Protein AF-A0A8W8J0I1-F1 (afdb_monomer)

Sequence (241 aa):
GIDSAEAGLQFLQGGATVLQVCSAVHNQEYTVIDDYITGLKTLLYLRSVEELHNWDGQSPPTAPHQLGKPVLKVKDIIGENLPSFGPYLAKRQELKDRLYKEKDLLSEENMPEPQRPANAPKKPIPRVKDVIGLALSRIGTYGDLNNQEQVVALIDEEMCINCGKCYMTCNDSGYQAIKFDAQTHLPTVTDDCTGCTLCLSVCPIIDCISMVPRTTPYIPKRGIPLGTGNNLLPGVSMETN

pLDDT: mean 90.47, std 12.89, range [35.84, 98.62]

Mean predicted aligned error: 7.39 Å

Structure (mmCIF, N/CA/C/O backbone):
data_AF-A0A8W8J0I1-F1
#
_entry.id   AF-A0A8W8J0I1-F1
#
loop_
_atom_site.group_PDB
_atom_site.id
_atom_site.type_symbol
_atom_site.label_atom_id
_atom_site.label_alt_id
_atom_site.label_comp_id
_atom_site.label_asym_id
_atom_site.label_entity_id
_atom_site.label_seq_id
_atom_site.pdbx_PDB_ins_code
_atom_site.Cartn_x
_atom_site.Cartn_y
_atom_site.Cartn_z
_atom_site.occupancy
_atom_site.B_iso_or_equiv
_atom_site.auth_seq_id
_atom_site.auth_comp_id
_atom_site.auth_asym_id
_atom_site.auth_atom_id
_atom_site.pdbx_PDB_model_num
ATOM 1 N N . GLY A 1 1 ? 8.834 10.523 -15.093 1.00 93.12 1 GLY A N 1
ATOM 2 C CA . GLY A 1 1 ? 9.617 11.315 -14.136 1.00 93.12 1 GLY A CA 1
ATOM 3 C C . GLY A 1 1 ? 10.406 10.364 -13.282 1.00 93.12 1 GLY A C 1
ATOM 4 O O . GLY A 1 1 ? 9.921 9.999 -12.232 1.00 93.12 1 GLY A O 1
ATOM 5 N N . ILE A 1 2 ? 11.549 9.896 -13.783 1.00 97.94 2 ILE A N 1
ATOM 6 C CA . ILE A 1 2 ? 12.460 9.059 -12.997 1.00 97.94 2 ILE A CA 1
ATOM 7 C C . ILE A 1 2 ? 13.199 9.992 -12.042 1.00 97.94 2 ILE A C 1
ATOM 9 O O . ILE A 1 2 ? 13.787 10.971 -12.502 1.00 97.94 2 ILE A O 1
ATOM 13 N N . ASP A 1 3 ? 13.135 9.702 -10.749 1.00 97.94 3 ASP A N 1
ATOM 14 C CA . ASP A 1 3 ? 13.696 10.536 -9.685 1.00 97.94 3 ASP A CA 1
ATOM 15 C C . ASP A 1 3 ? 14.392 9.748 -8.566 1.00 97.94 3 ASP A C 1
ATOM 17 O O . ASP A 1 3 ? 14.966 10.367 -7.675 1.00 97.94 3 ASP A O 1
ATOM 21 N N . SER A 1 4 ? 14.395 8.414 -8.632 1.00 98.25 4 SER A N 1
ATOM 22 C CA . SER A 1 4 ? 15.032 7.518 -7.663 1.00 98.25 4 SER A CA 1
ATOM 23 C C . SER A 1 4 ? 15.474 6.202 -8.314 1.00 98.25 4 SER A C 1
ATOM 25 O O . SER A 1 4 ? 15.061 5.861 -9.431 1.00 98.25 4 SER A O 1
ATOM 27 N N . ALA A 1 5 ? 16.287 5.418 -7.598 1.00 98.12 5 ALA A N 1
ATOM 28 C CA . ALA A 1 5 ? 16.652 4.064 -8.017 1.00 98.12 5 ALA A CA 1
ATOM 29 C C . ALA A 1 5 ? 15.443 3.118 -8.119 1.00 98.12 5 ALA A C 1
ATOM 31 O O . ALA A 1 5 ? 15.400 2.271 -9.011 1.00 98.12 5 ALA A O 1
ATOM 32 N N . GLU A 1 6 ? 14.463 3.264 -7.225 1.00 98.06 6 GLU A N 1
ATOM 33 C CA . GLU A 1 6 ? 13.235 2.468 -7.219 1.00 98.06 6 GLU A CA 1
ATOM 34 C C . GLU A 1 6 ? 12.380 2.770 -8.452 1.00 98.06 6 GLU A C 1
ATOM 36 O O . GLU A 1 6 ? 12.050 1.856 -9.209 1.00 98.06 6 GLU A O 1
ATOM 41 N N . ALA A 1 7 ? 12.102 4.051 -8.717 1.00 97.88 7 ALA A N 1
ATOM 42 C CA . ALA A 1 7 ? 11.389 4.465 -9.921 1.00 97.88 7 ALA A CA 1
ATOM 43 C C . ALA A 1 7 ? 12.137 4.002 -11.182 1.00 97.88 7 ALA A C 1
ATOM 45 O O . ALA A 1 7 ? 11.537 3.455 -12.105 1.00 97.88 7 ALA A O 1
ATOM 46 N N . GLY A 1 8 ? 13.465 4.145 -11.209 1.00 97.81 8 GLY A N 1
ATOM 47 C CA . GLY A 1 8 ? 14.302 3.636 -12.294 1.00 97.81 8 GLY A CA 1
ATOM 48 C C . GLY A 1 8 ? 14.169 2.124 -12.507 1.00 97.81 8 GLY A C 1
ATOM 49 O O . GLY A 1 8 ? 14.026 1.667 -13.644 1.00 97.81 8 GLY A O 1
ATOM 50 N N . LEU A 1 9 ? 14.156 1.341 -11.425 1.00 97.88 9 LEU A N 1
ATOM 51 C CA . LEU A 1 9 ? 13.966 -0.107 -11.476 1.00 97.88 9 LEU A CA 1
ATOM 52 C C . LEU A 1 9 ? 12.601 -0.487 -12.065 1.00 97.88 9 LEU A C 1
ATOM 54 O O . LEU A 1 9 ? 12.541 -1.436 -12.846 1.00 97.88 9 LEU A O 1
ATOM 58 N N . GLN A 1 10 ? 11.540 0.275 -11.783 1.00 98.12 10 GLN A N 1
ATOM 59 C CA . GLN A 1 10 ? 10.223 0.055 -12.395 1.00 98.12 10 GLN A CA 1
ATOM 60 C C . GLN A 1 10 ? 10.276 0.194 -13.926 1.00 98.12 10 GLN A C 1
ATOM 62 O O . GLN A 1 10 ? 9.737 -0.653 -14.638 1.00 98.12 10 GLN A O 1
ATOM 67 N N . PHE A 1 11 ? 10.985 1.199 -14.460 1.00 98.19 11 PHE A N 1
ATOM 68 C CA . PHE A 1 11 ? 11.165 1.354 -15.912 1.00 98.19 11 PHE A CA 1
ATOM 69 C C . PHE A 1 11 ? 11.968 0.204 -16.530 1.00 98.19 11 PHE A C 1
ATOM 71 O O . PHE A 1 11 ? 11.613 -0.277 -17.608 1.00 98.19 11 PHE A O 1
ATOM 78 N N . LEU A 1 12 ? 13.016 -0.275 -15.849 1.00 98.00 12 LEU A N 1
ATOM 79 C CA . LEU A 1 12 ? 13.764 -1.457 -16.291 1.00 98.00 12 LEU A CA 1
ATOM 80 C C . LEU A 1 12 ? 12.849 -2.688 -16.339 1.00 98.00 12 LEU A C 1
ATOM 82 O O . LEU A 1 12 ? 12.772 -3.374 -17.357 1.00 98.00 12 LEU A O 1
ATOM 86 N N . GLN A 1 13 ? 12.081 -2.933 -15.277 1.00 97.38 13 GLN A N 1
ATOM 87 C CA . GLN A 1 13 ? 11.116 -4.035 -15.223 1.00 97.38 13 GLN A CA 1
ATOM 88 C C . GLN A 1 13 ? 10.004 -3.905 -16.273 1.00 97.38 13 GLN A C 1
ATOM 90 O O . GLN A 1 13 ? 9.508 -4.926 -16.746 1.00 97.38 13 GLN A O 1
ATOM 95 N N . GLY A 1 14 ? 9.662 -2.677 -16.671 1.00 97.12 14 GLY A N 1
ATOM 96 C CA . GLY A 1 14 ? 8.769 -2.361 -17.787 1.00 97.12 14 GLY A CA 1
ATOM 97 C C . GLY A 1 14 ? 9.390 -2.529 -19.181 1.00 97.12 14 GLY A C 1
ATOM 98 O O . GLY A 1 14 ? 8.694 -2.341 -20.172 1.00 97.12 14 GLY A O 1
ATOM 99 N N . GLY A 1 15 ? 10.673 -2.895 -19.280 1.00 97.31 15 GLY A N 1
ATOM 100 C CA . GLY A 1 15 ? 11.352 -3.228 -20.538 1.00 97.31 15 GLY A CA 1
ATOM 101 C C . GLY A 1 15 ? 12.367 -2.192 -21.031 1.00 97.31 15 GLY A C 1
ATOM 102 O O . GLY A 1 15 ? 13.030 -2.432 -22.040 1.00 97.31 15 GLY A O 1
ATOM 103 N N . ALA A 1 16 ? 12.541 -1.061 -20.342 1.00 97.94 16 ALA A N 1
ATOM 104 C CA . ALA A 1 16 ? 13.583 -0.101 -20.697 1.00 97.94 16 ALA A CA 1
ATOM 105 C C . ALA A 1 16 ? 14.986 -0.680 -20.439 1.00 97.94 16 ALA A C 1
ATOM 107 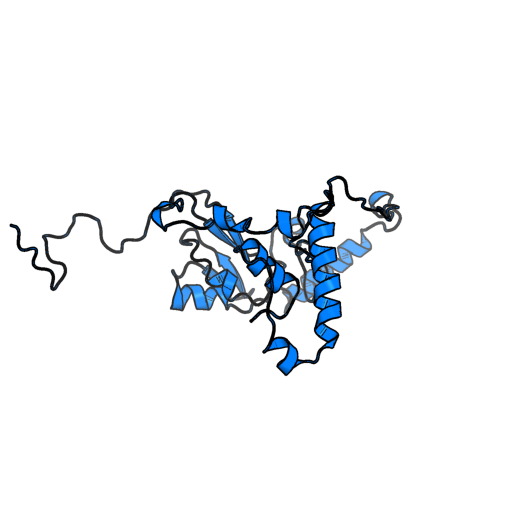O O . ALA A 1 16 ? 15.193 -1.471 -19.523 1.00 97.94 16 ALA A O 1
ATOM 108 N N . THR A 1 17 ? 15.975 -0.262 -21.231 1.00 97.81 17 THR A N 1
ATOM 109 C CA . THR A 1 17 ? 17.384 -0.677 -21.053 1.00 97.81 17 THR A CA 1
ATOM 110 C C . THR A 1 17 ? 18.241 0.409 -20.402 1.00 97.81 17 THR A C 1
ATOM 112 O O . THR A 1 17 ? 19.221 0.107 -19.726 1.00 97.81 17 THR A O 1
ATOM 115 N N . VAL A 1 18 ? 17.874 1.676 -20.599 1.00 97.44 18 VAL A N 1
ATOM 116 C CA . VAL A 1 18 ? 18.564 2.856 -20.063 1.00 97.44 18 VAL A CA 1
ATOM 117 C C . VAL A 1 18 ? 17.542 3.856 -19.528 1.00 97.44 18 VAL A C 1
ATOM 119 O O . VAL A 1 18 ? 16.384 3.846 -19.945 1.00 97.44 18 VAL A O 1
ATOM 122 N N . LEU A 1 19 ? 17.975 4.718 -18.609 1.00 98.06 19 LEU A N 1
ATOM 123 C CA . LEU A 1 19 ? 17.118 5.647 -17.873 1.00 98.06 19 LEU A CA 1
ATOM 124 C C . LEU A 1 19 ? 17.598 7.083 -18.109 1.00 98.06 19 LEU A C 1
ATOM 126 O O . LEU A 1 19 ? 18.733 7.416 -17.775 1.00 98.06 19 LEU A O 1
ATOM 130 N N . GLN A 1 20 ? 16.750 7.926 -18.699 1.00 98.12 20 GLN A N 1
ATOM 131 C CA . GLN A 1 20 ? 17.024 9.356 -18.874 1.00 98.12 20 GLN A CA 1
ATOM 132 C C . GLN A 1 20 ? 16.359 10.165 -17.757 1.00 98.12 20 GLN A C 1
ATOM 134 O O . GLN A 1 20 ? 15.219 9.894 -17.379 1.00 98.12 20 GLN A O 1
ATOM 139 N N . VAL A 1 21 ? 17.060 11.183 -17.256 1.00 98.06 21 VAL A N 1
ATOM 140 C CA . VAL A 1 21 ? 16.606 12.026 -16.144 1.00 98.06 21 VAL A CA 1
ATOM 141 C C . VAL A 1 21 ? 16.745 13.497 -16.531 1.00 98.06 21 VAL A C 1
ATOM 143 O O . VAL A 1 21 ? 17.753 13.898 -17.104 1.00 98.06 21 VAL A O 1
ATOM 146 N N . CYS A 1 22 ? 15.725 14.299 -16.222 1.00 97.69 22 CYS A N 1
ATOM 147 C CA . CYS A 1 22 ? 15.731 15.748 -16.435 1.00 97.69 22 CYS A CA 1
ATOM 148 C C . CYS A 1 22 ? 15.098 16.467 -15.237 1.00 97.69 22 CYS A C 1
ATOM 150 O O . CYS A 1 22 ? 15.803 17.122 -14.475 1.00 97.69 22 CYS A O 1
ATOM 152 N N . SER A 1 23 ? 13.797 16.269 -14.997 1.00 98.06 23 SER A N 1
ATOM 153 C CA . SER A 1 23 ? 13.067 16.978 -13.933 1.00 98.06 23 SER A CA 1
ATOM 154 C C . SER A 1 23 ? 13.651 16.770 -12.532 1.00 98.06 23 SER A C 1
ATOM 156 O O . SER A 1 23 ? 13.705 17.722 -11.764 1.00 98.06 23 SER A O 1
ATOM 158 N N . ALA A 1 24 ? 14.133 15.567 -12.203 1.00 97.81 24 ALA A N 1
ATOM 159 C CA . ALA A 1 24 ? 14.729 15.304 -10.890 1.00 97.81 24 ALA A CA 1
ATOM 160 C C . ALA A 1 24 ? 16.045 16.071 -10.672 1.00 97.81 24 ALA A C 1
ATOM 162 O O . ALA A 1 24 ? 16.287 16.568 -9.579 1.00 97.81 24 ALA A O 1
ATOM 163 N N . VAL A 1 25 ? 16.849 16.249 -11.728 1.00 97.88 25 VAL A N 1
ATOM 164 C CA . VAL A 1 25 ? 18.069 17.070 -11.675 1.00 97.88 25 VAL A CA 1
ATOM 165 C C . VAL A 1 25 ? 17.715 18.548 -11.525 1.00 97.88 25 VAL A C 1
ATOM 167 O O . VAL A 1 25 ? 18.350 19.238 -10.739 1.00 97.88 25 VAL A O 1
ATOM 170 N N . HIS A 1 26 ? 16.683 19.035 -12.226 1.00 97.94 26 HIS A N 1
ATOM 171 C CA . HIS A 1 26 ? 16.205 20.413 -12.051 1.00 97.94 26 HIS A CA 1
ATOM 172 C C . HIS A 1 26 ? 15.684 20.684 -10.633 1.00 97.94 26 HIS A C 1
ATOM 174 O O . HIS A 1 26 ? 15.860 21.788 -10.130 1.00 97.94 26 HIS A O 1
ATOM 180 N N . ASN A 1 27 ? 15.041 19.698 -10.002 1.00 98.19 27 ASN A N 1
ATOM 181 C CA . ASN A 1 27 ? 14.536 19.822 -8.634 1.00 98.19 27 ASN A CA 1
ATOM 182 C C . ASN A 1 27 ? 15.644 19.778 -7.571 1.00 98.19 27 ASN A C 1
ATOM 184 O O . ASN A 1 27 ? 15.401 20.198 -6.444 1.00 98.19 27 ASN A O 1
ATOM 188 N N . GLN A 1 28 ? 16.822 19.253 -7.912 1.00 97.31 28 GLN A N 1
ATOM 189 C CA . GLN A 1 28 ? 17.919 19.029 -6.978 1.00 97.31 28 GLN A CA 1
ATOM 190 C C . GLN A 1 28 ? 19.244 19.511 -7.592 1.00 97.31 28 GLN A C 1
ATOM 192 O O . GLN A 1 28 ? 19.481 20.712 -7.676 1.00 97.31 28 GLN A O 1
ATOM 197 N N . GLU A 1 29 ? 20.119 18.589 -7.997 1.00 97.38 29 GLU A N 1
ATOM 198 C CA . GLU A 1 29 ? 21.405 18.836 -8.655 1.00 97.38 29 GLU A CA 1
ATOM 199 C C . GLU A 1 29 ? 21.973 17.501 -9.181 1.00 97.38 29 GLU A C 1
ATOM 201 O O . GLU A 1 29 ? 21.331 16.457 -9.073 1.00 97.38 29 GLU A O 1
ATOM 206 N N . TYR A 1 30 ? 23.186 17.495 -9.745 1.00 98.00 30 TYR A N 1
ATOM 207 C CA . TYR A 1 30 ? 23.779 16.287 -10.336 1.00 98.00 30 TYR A CA 1
ATOM 208 C C . TYR A 1 30 ? 24.150 15.186 -9.329 1.00 98.00 30 TYR A C 1
ATOM 210 O O . TYR A 1 30 ? 24.295 14.036 -9.739 1.00 98.00 30 TYR A O 1
ATOM 218 N N . THR A 1 31 ? 24.274 15.495 -8.035 1.00 98.06 31 THR A N 1
ATOM 219 C CA . THR A 1 31 ? 24.678 14.536 -6.985 1.00 98.06 31 THR A CA 1
ATOM 220 C C . THR A 1 31 ? 23.648 13.427 -6.743 1.00 98.06 31 THR A C 1
ATOM 222 O O . THR A 1 31 ? 23.997 12.373 -6.217 1.00 98.06 31 THR A O 1
ATOM 225 N N . VAL A 1 32 ? 22.407 13.585 -7.228 1.00 97.75 32 VAL A N 1
ATOM 226 C CA . VAL A 1 32 ? 21.373 12.530 -7.203 1.00 97.75 32 VAL A CA 1
ATOM 227 C C . VAL A 1 32 ? 21.815 11.236 -7.893 1.00 97.75 32 VAL A C 1
ATOM 229 O O . VAL A 1 32 ? 21.291 10.166 -7.598 1.00 97.75 32 VAL A O 1
ATOM 232 N N . ILE A 1 33 ? 22.812 11.297 -8.785 1.00 98.06 33 ILE A N 1
ATOM 233 C CA . ILE A 1 33 ? 23.365 10.103 -9.428 1.00 98.06 33 ILE A CA 1
ATOM 234 C C . ILE A 1 33 ? 23.972 9.111 -8.425 1.00 98.06 33 ILE A C 1
ATOM 236 O O . ILE A 1 33 ? 23.869 7.901 -8.635 1.00 98.06 33 ILE A O 1
ATOM 240 N N . ASP A 1 34 ? 24.561 9.593 -7.328 1.00 98.19 34 ASP A N 1
ATOM 241 C CA . ASP A 1 34 ? 25.174 8.732 -6.312 1.00 98.19 34 ASP A CA 1
ATOM 242 C C . ASP A 1 34 ? 24.105 7.939 -5.546 1.00 98.19 34 ASP A C 1
ATOM 244 O O . ASP A 1 34 ? 24.266 6.735 -5.309 1.00 98.19 34 ASP A O 1
ATOM 248 N N . ASP A 1 35 ? 22.970 8.578 -5.248 1.00 98.25 35 ASP A N 1
ATOM 249 C CA . ASP A 1 35 ? 21.783 7.924 -4.687 1.00 98.25 35 ASP A CA 1
ATOM 250 C C . ASP A 1 35 ? 21.217 6.876 -5.658 1.00 98.25 35 ASP A C 1
ATOM 252 O O . ASP A 1 35 ? 20.972 5.731 -5.278 1.00 98.25 35 ASP A O 1
ATOM 256 N N . TYR A 1 36 ? 21.126 7.194 -6.953 1.00 98.12 36 TYR A N 1
ATOM 257 C CA . TYR A 1 36 ? 20.596 6.253 -7.947 1.00 98.12 36 TYR A CA 1
ATOM 258 C C . TYR A 1 36 ? 21.472 5.006 -8.080 1.00 98.12 36 TYR A C 1
ATOM 260 O O . TYR A 1 36 ? 20.966 3.882 -8.150 1.00 98.12 36 TYR A O 1
ATOM 268 N N . ILE A 1 37 ? 22.797 5.185 -8.097 1.00 98.06 37 ILE A N 1
ATOM 269 C CA . ILE A 1 37 ? 23.754 4.081 -8.195 1.00 98.06 37 ILE A CA 1
ATOM 270 C C . ILE A 1 37 ? 23.714 3.214 -6.934 1.00 98.06 37 ILE A C 1
ATOM 272 O O . ILE A 1 37 ? 23.691 1.984 -7.040 1.00 98.06 37 ILE A O 1
ATOM 276 N N . THR A 1 38 ? 23.751 3.825 -5.748 1.00 98.25 38 THR A N 1
ATOM 277 C CA . THR A 1 38 ? 23.767 3.082 -4.479 1.00 98.25 38 THR A CA 1
ATOM 278 C C . THR A 1 38 ? 22.429 2.392 -4.224 1.00 98.25 38 THR A C 1
ATOM 280 O O . THR A 1 38 ? 22.422 1.189 -3.965 1.00 98.25 38 THR A O 1
ATOM 283 N N . GLY A 1 39 ? 21.306 3.081 -4.431 1.00 98.06 39 GLY A N 1
ATOM 284 C CA . GLY A 1 39 ? 19.965 2.512 -4.326 1.00 98.06 39 GLY A CA 1
ATOM 285 C C . GLY A 1 39 ? 19.743 1.334 -5.276 1.00 98.06 39 GLY A C 1
ATOM 286 O O . GLY A 1 39 ? 19.248 0.290 -4.851 1.00 98.06 39 GLY A O 1
ATOM 287 N N . LEU A 1 40 ? 20.174 1.428 -6.542 1.00 97.94 40 LEU A N 1
ATOM 288 C CA . LEU A 1 40 ? 19.995 0.331 -7.500 1.00 97.94 40 LEU A CA 1
ATOM 289 C C . LEU A 1 40 ? 20.853 -0.886 -7.133 1.00 97.94 40 LEU A C 1
ATOM 291 O O . LEU A 1 40 ? 20.383 -2.021 -7.221 1.00 97.94 40 LEU A O 1
ATOM 295 N N . LYS A 1 41 ? 22.096 -0.668 -6.680 1.00 97.50 41 LYS A N 1
ATOM 296 C CA . LYS A 1 41 ? 22.948 -1.749 -6.161 1.00 97.50 41 LYS A CA 1
ATOM 297 C C . LYS A 1 41 ? 22.283 -2.451 -4.980 1.00 97.50 41 LYS A C 1
ATOM 299 O O . LYS A 1 41 ? 22.253 -3.679 -4.966 1.00 97.50 41 LYS A O 1
ATOM 304 N N . THR A 1 42 ? 21.722 -1.694 -4.038 1.00 96.50 42 THR A N 1
ATOM 305 C CA . THR A 1 42 ? 21.024 -2.249 -2.873 1.00 96.50 42 THR A CA 1
ATOM 306 C C . THR A 1 42 ? 19.792 -3.048 -3.291 1.00 96.50 42 THR A C 1
ATOM 308 O O . THR A 1 42 ? 19.652 -4.196 -2.880 1.00 96.50 42 THR A O 1
ATOM 311 N N . LEU A 1 43 ? 18.944 -2.513 -4.173 1.00 97.06 43 LEU A N 1
ATOM 312 C CA . LEU A 1 43 ? 17.747 -3.211 -4.660 1.00 97.06 43 LEU A CA 1
ATOM 313 C C . LEU A 1 43 ? 18.076 -4.537 -5.365 1.00 97.06 43 LEU A C 1
ATOM 315 O O . LEU A 1 43 ? 17.362 -5.524 -5.193 1.00 97.06 43 LEU A O 1
ATOM 319 N N . LEU A 1 44 ? 19.162 -4.590 -6.143 1.00 96.12 44 LEU A N 1
ATOM 320 C CA . LEU A 1 44 ? 19.624 -5.834 -6.767 1.00 96.12 44 LEU A CA 1
ATOM 321 C C . LEU A 1 44 ? 20.226 -6.796 -5.735 1.00 96.12 44 LEU A C 1
ATOM 323 O O . LEU A 1 44 ? 19.958 -7.996 -5.791 1.00 96.12 44 LEU A O 1
ATOM 327 N N . TYR A 1 45 ? 21.003 -6.283 -4.780 1.00 95.62 45 TYR A N 1
ATOM 328 C CA . TYR A 1 45 ? 21.599 -7.078 -3.708 1.00 95.62 45 TYR A CA 1
ATOM 329 C C . TYR A 1 45 ? 20.532 -7.751 -2.838 1.00 95.62 45 TYR A C 1
ATOM 331 O O . TYR A 1 45 ? 20.597 -8.961 -2.625 1.00 95.62 45 TYR A O 1
ATOM 339 N N . LEU A 1 46 ? 19.511 -7.012 -2.396 1.00 94.62 46 LEU A N 1
ATOM 340 C CA . LEU A 1 46 ? 18.468 -7.526 -1.503 1.00 94.62 46 LEU A CA 1
ATOM 341 C C . LEU A 1 46 ? 17.679 -8.691 -2.115 1.00 94.62 46 LEU A C 1
ATOM 343 O O . LEU A 1 46 ? 17.319 -9.619 -1.402 1.00 94.62 46 LEU A O 1
ATOM 347 N N . ARG A 1 47 ? 17.530 -8.746 -3.445 1.00 93.00 47 ARG A N 1
ATOM 348 C CA . ARG A 1 47 ? 16.907 -9.893 -4.140 1.00 93.00 47 ARG A CA 1
ATOM 349 C C . ARG A 1 47 ? 17.677 -11.209 -3.996 1.00 93.00 47 ARG A C 1
ATOM 351 O O . ARG A 1 47 ? 17.118 -12.274 -4.254 1.00 93.00 47 ARG A O 1
ATOM 358 N N . SER A 1 48 ? 18.960 -11.150 -3.640 1.00 93.56 48 SER A N 1
ATOM 359 C CA . SER A 1 48 ? 19.799 -12.332 -3.414 1.00 93.56 48 SER A CA 1
ATOM 360 C C . SER A 1 48 ? 19.816 -12.816 -1.959 1.00 93.56 48 SER A C 1
ATOM 362 O O . SER A 1 48 ? 20.312 -13.916 -1.692 1.00 93.56 48 SER A O 1
ATOM 364 N N . VAL A 1 49 ? 19.268 -12.015 -1.040 1.00 93.19 49 VAL A N 1
ATOM 365 C CA . VAL A 1 49 ? 19.192 -12.292 0.397 1.00 93.19 49 VAL A CA 1
ATOM 366 C C . VAL A 1 49 ? 17.834 -12.919 0.704 1.00 93.19 49 VAL A C 1
ATOM 368 O O . VAL A 1 49 ? 16.792 -12.305 0.504 1.00 93.19 49 VAL A O 1
ATOM 371 N N . GLU A 1 50 ? 17.828 -14.166 1.168 1.00 89.94 50 GLU A N 1
ATOM 372 C CA . GLU A 1 50 ? 16.589 -14.931 1.365 1.00 89.94 50 GLU A CA 1
ATOM 373 C C . GLU A 1 50 ? 15.853 -14.531 2.649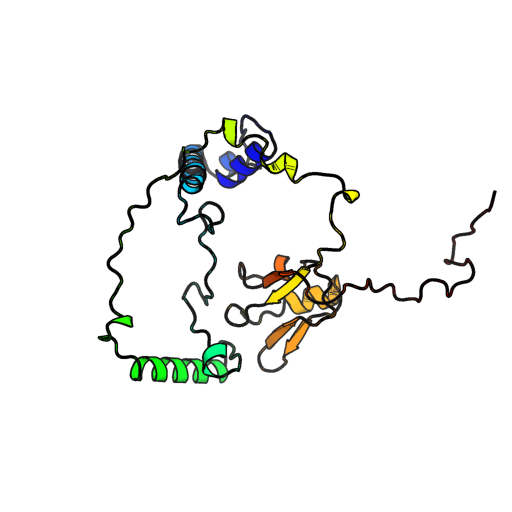 1.00 89.94 50 GLU A C 1
ATOM 375 O O . GLU A 1 50 ? 14.627 -14.538 2.696 1.00 89.94 50 GLU A O 1
ATOM 380 N N . GLU A 1 51 ? 16.589 -14.120 3.678 1.00 90.00 51 GLU A N 1
ATOM 381 C CA . GLU A 1 51 ? 16.059 -13.672 4.968 1.00 90.00 51 GLU A CA 1
ATOM 382 C C . GLU A 1 51 ? 15.173 -12.424 4.839 1.00 90.00 51 GLU A C 1
ATOM 384 O O . GLU A 1 51 ? 14.329 -12.181 5.694 1.00 90.00 51 GLU A O 1
ATOM 389 N N . LEU A 1 52 ? 15.350 -11.648 3.764 1.00 90.00 52 LEU A N 1
ATOM 390 C CA . LEU A 1 52 ? 14.660 -10.380 3.511 1.00 90.00 52 LEU A CA 1
ATOM 391 C C . LEU A 1 52 ? 13.636 -10.487 2.368 1.00 90.00 52 LEU A C 1
ATOM 393 O O . LEU A 1 52 ? 13.240 -9.481 1.792 1.00 90.00 52 LEU A O 1
ATOM 397 N N . HIS A 1 53 ? 13.191 -11.699 2.021 1.00 88.44 53 HIS A N 1
ATOM 398 C CA . HIS A 1 53 ? 12.243 -11.930 0.920 1.00 88.44 53 HIS A CA 1
ATOM 399 C C . HIS A 1 53 ? 10.882 -11.236 1.098 1.00 88.44 53 HIS A C 1
ATOM 401 O O . HIS A 1 53 ? 10.164 -11.046 0.121 1.00 88.44 53 HIS A O 1
ATOM 407 N N . ASN A 1 54 ? 10.508 -10.915 2.338 1.00 92.44 54 ASN A N 1
ATOM 408 C CA . ASN A 1 54 ? 9.261 -10.242 2.689 1.00 92.44 54 ASN A CA 1
ATOM 409 C C . ASN A 1 54 ? 9.366 -8.709 2.651 1.00 92.44 54 ASN A C 1
ATOM 411 O O . ASN A 1 54 ? 8.356 -8.042 2.853 1.00 92.44 54 ASN A O 1
ATOM 415 N N . TRP A 1 55 ? 10.555 -8.150 2.412 1.00 94.81 55 TRP A N 1
ATOM 416 C CA . TRP A 1 55 ? 10.738 -6.712 2.227 1.00 94.81 55 TRP A CA 1
ATOM 417 C C . TRP A 1 55 ? 10.278 -6.299 0.832 1.00 94.81 55 TRP A C 1
ATOM 419 O O . TRP A 1 55 ? 10.514 -7.012 -0.148 1.00 94.81 55 TRP A O 1
ATOM 429 N N . ASP A 1 56 ? 9.683 -5.113 0.732 1.00 95.44 56 ASP A N 1
ATOM 430 C CA . ASP A 1 56 ? 9.432 -4.482 -0.559 1.00 95.44 56 ASP A CA 1
ATOM 431 C C . ASP A 1 56 ? 10.616 -3.582 -0.915 1.00 95.44 56 ASP A C 1
ATOM 433 O O . ASP A 1 56 ? 10.765 -2.461 -0.425 1.00 95.44 56 ASP A O 1
ATOM 437 N N . GLY A 1 57 ? 11.544 -4.128 -1.701 1.00 95.00 57 GLY A N 1
ATOM 438 C CA . GLY A 1 57 ? 12.791 -3.446 -2.022 1.00 95.00 57 GLY A CA 1
ATOM 439 C C . GLY A 1 57 ? 13.607 -3.159 -0.760 1.00 95.00 57 GLY A C 1
ATOM 440 O O . GLY A 1 57 ? 14.146 -4.082 -0.156 1.00 95.00 57 GLY A O 1
ATOM 441 N N . GLN A 1 58 ? 13.731 -1.881 -0.392 1.00 96.25 58 GLN A N 1
ATOM 442 C CA . GLN A 1 58 ? 14.449 -1.435 0.813 1.00 96.25 58 GLN A CA 1
ATOM 443 C C . GLN A 1 58 ? 13.533 -1.212 2.027 1.00 96.25 58 GLN A C 1
ATOM 445 O O . GLN A 1 58 ? 14.028 -0.876 3.102 1.00 96.25 58 GLN A O 1
ATOM 450 N N . SER A 1 59 ? 12.224 -1.403 1.869 1.00 96.31 59 SER A N 1
ATOM 451 C CA . SER A 1 59 ? 11.230 -1.185 2.916 1.00 96.31 59 SER A CA 1
ATOM 452 C C . SER A 1 59 ? 10.971 -2.489 3.682 1.00 96.31 59 SER A C 1
ATOM 454 O O . SER A 1 59 ? 10.490 -3.459 3.086 1.00 96.31 59 SER A O 1
ATOM 456 N N . PRO A 1 60 ? 11.268 -2.549 4.995 1.00 95.12 60 PRO A N 1
ATOM 457 C CA . PRO A 1 60 ? 10.849 -3.667 5.830 1.00 95.12 60 PRO A CA 1
ATOM 458 C C . PRO A 1 60 ? 9.321 -3.778 5.867 1.00 95.12 60 PRO A C 1
ATOM 460 O O . PRO A 1 60 ? 8.645 -2.754 5.752 1.00 95.12 60 PRO A O 1
ATOM 463 N N . PRO A 1 61 ? 8.765 -4.978 6.116 1.00 94.06 61 PRO A N 1
ATOM 464 C CA . PRO A 1 61 ? 7.345 -5.126 6.399 1.00 94.06 61 PRO A CA 1
ATOM 465 C C . PRO A 1 61 ? 6.908 -4.169 7.507 1.00 94.06 61 PRO A C 1
ATOM 467 O O . PRO A 1 61 ? 7.513 -4.132 8.585 1.00 94.06 61 PRO A O 1
ATOM 470 N N . THR A 1 62 ? 5.848 -3.410 7.251 1.00 94.19 62 THR A N 1
ATOM 471 C CA . THR A 1 62 ? 5.328 -2.442 8.211 1.00 94.19 62 THR A CA 1
ATOM 472 C C . THR A 1 62 ? 4.766 -3.165 9.430 1.00 94.19 62 THR A C 1
ATOM 474 O O . THR A 1 62 ? 3.720 -3.811 9.377 1.00 94.19 62 THR A O 1
ATOM 477 N N . ALA A 1 63 ? 5.466 -3.062 10.558 1.00 92.62 63 ALA A N 1
ATOM 478 C CA . ALA A 1 63 ? 4.954 -3.548 11.831 1.00 92.62 63 ALA A CA 1
ATOM 479 C C . ALA A 1 63 ? 3.842 -2.621 12.357 1.00 92.62 63 ALA A C 1
ATOM 481 O O . ALA A 1 63 ? 3.906 -1.402 12.132 1.00 92.62 63 ALA A O 1
ATOM 482 N N . PRO A 1 64 ? 2.873 -3.156 13.127 1.00 92.62 64 PRO A N 1
ATOM 483 C CA . PRO A 1 64 ? 1.896 -2.334 13.822 1.00 92.62 64 PRO A CA 1
ATOM 484 C C . PRO A 1 64 ? 2.588 -1.274 14.677 1.00 92.62 64 PRO A C 1
ATOM 486 O O . PRO A 1 64 ? 3.420 -1.584 15.540 1.00 92.62 64 PRO A O 1
ATOM 489 N N . HIS A 1 65 ? 2.263 -0.009 14.424 1.00 94.69 65 HIS A N 1
ATOM 490 C CA . HIS A 1 65 ? 2.916 1.116 15.071 1.00 94.69 65 HIS A CA 1
ATOM 491 C C . HIS A 1 65 ? 1.973 2.300 15.278 1.00 94.69 65 HIS A C 1
ATOM 493 O O . HIS A 1 65 ? 0.997 2.490 14.559 1.00 94.69 65 HIS A O 1
ATOM 499 N N . GLN A 1 66 ? 2.327 3.141 16.246 1.00 93.50 66 GLN A N 1
ATOM 500 C CA . GLN A 1 66 ? 1.751 4.465 16.459 1.00 93.50 66 GLN A CA 1
ATOM 501 C C . GLN A 1 66 ? 2.907 5.450 16.584 1.00 93.50 66 GLN A C 1
ATOM 503 O O . GLN A 1 66 ? 3.809 5.257 17.403 1.00 93.50 66 GLN A O 1
ATOM 508 N N . LEU A 1 67 ? 2.914 6.490 15.744 1.00 93.69 67 LEU A N 1
ATOM 509 C CA . LEU A 1 67 ? 4.003 7.480 15.679 1.00 93.69 67 LEU A CA 1
ATOM 510 C C . LEU A 1 67 ? 5.396 6.837 15.482 1.00 93.69 67 LEU A C 1
ATOM 512 O O . LEU A 1 67 ? 6.373 7.236 16.113 1.00 93.69 67 LEU A O 1
ATOM 516 N N . GLY A 1 68 ? 5.468 5.786 14.659 1.00 93.00 68 GLY A N 1
ATOM 517 C CA . GLY A 1 68 ? 6.687 5.015 14.382 1.00 93.00 68 GLY A CA 1
ATOM 518 C C . GLY A 1 68 ? 7.162 4.097 15.516 1.00 93.00 68 GLY A C 1
ATOM 519 O O . GLY A 1 68 ? 8.195 3.449 15.376 1.00 93.00 68 GLY A O 1
ATOM 520 N N . LYS A 1 69 ? 6.440 4.019 16.641 1.00 93.62 69 LYS A N 1
ATOM 521 C CA . LYS A 1 69 ? 6.779 3.134 17.766 1.00 93.62 69 LYS A CA 1
ATOM 522 C C . LYS A 1 69 ? 5.940 1.858 17.719 1.00 93.62 69 LYS A C 1
ATOM 524 O O . LYS A 1 69 ? 4.738 1.964 17.471 1.00 93.62 69 LYS A O 1
ATOM 529 N N . PRO A 1 70 ? 6.525 0.685 18.015 1.00 91.38 70 PRO A N 1
ATOM 530 C CA . PRO A 1 70 ? 5.787 -0.571 18.031 1.00 91.38 70 PRO A CA 1
ATOM 531 C C . PRO A 1 70 ? 4.670 -0.526 19.077 1.00 91.38 70 PRO A C 1
ATOM 533 O O . PRO A 1 70 ? 4.864 -0.029 20.194 1.00 91.38 70 PRO A O 1
ATOM 536 N N . VAL A 1 71 ? 3.498 -1.039 18.709 1.00 88.06 71 VAL A N 1
ATOM 537 C CA . VAL A 1 71 ? 2.327 -1.096 19.595 1.00 88.06 71 VAL A CA 1
ATOM 538 C C . VAL A 1 71 ? 2.154 -2.472 20.217 1.00 88.06 71 VAL A C 1
ATOM 540 O O . VAL A 1 71 ? 2.468 -3.500 19.622 1.00 88.06 71 VAL A O 1
ATOM 543 N N . LEU A 1 72 ? 1.621 -2.477 21.437 1.00 82.25 72 LEU A N 1
ATOM 544 C CA . LEU A 1 72 ? 1.083 -3.679 22.059 1.00 82.25 72 LEU A CA 1
ATOM 545 C C . LEU A 1 72 ? -0.264 -3.983 21.401 1.00 82.25 72 LEU A C 1
ATOM 547 O O . LEU A 1 72 ? -1.094 -3.080 21.296 1.00 82.25 72 LEU A O 1
ATOM 551 N N . LYS A 1 73 ? -0.488 -5.234 20.995 1.00 79.25 73 LYS A N 1
ATOM 552 C CA . LYS A 1 73 ? -1.789 -5.689 20.496 1.00 79.25 73 LYS A CA 1
ATOM 553 C C . LYS A 1 73 ? -2.747 -5.819 21.675 1.00 79.25 73 LYS A C 1
ATOM 555 O O . LYS A 1 73 ? -2.725 -6.815 22.393 1.00 79.25 73 LYS A O 1
ATOM 560 N N . VAL A 1 74 ? -3.551 -4.788 21.921 1.00 76.38 74 VAL A N 1
ATOM 561 C CA . VAL A 1 74 ? -4.453 -4.745 23.082 1.00 76.38 74 VAL A CA 1
ATOM 562 C C . VAL A 1 74 ? -5.610 -5.721 22.902 1.00 76.38 74 VAL A C 1
ATOM 564 O O . VAL A 1 74 ? -6.046 -6.335 23.879 1.00 76.38 74 VAL A O 1
ATOM 567 N N . LYS A 1 75 ? -6.028 -5.949 21.652 1.00 72.75 75 LYS A N 1
ATOM 568 C CA . LYS A 1 75 ? -7.028 -6.961 21.293 1.00 72.75 75 LYS A CA 1
ATOM 569 C C . LYS A 1 75 ? -6.703 -8.351 21.839 1.00 72.75 75 LYS A C 1
ATOM 571 O O . LYS A 1 75 ? -7.594 -9.016 22.350 1.00 72.75 75 LYS A O 1
ATOM 576 N N . ASP A 1 76 ? -5.441 -8.766 21.795 1.00 72.12 76 ASP A N 1
ATOM 577 C CA . ASP A 1 76 ? -5.031 -10.100 22.254 1.00 72.12 76 ASP A CA 1
ATOM 578 C C . ASP A 1 76 ? -5.079 -10.228 23.789 1.00 72.12 76 ASP A C 1
ATOM 580 O O . ASP A 1 76 ? -5.129 -11.330 24.327 1.00 72.12 76 ASP A O 1
ATOM 584 N N . ILE A 1 77 ? -5.088 -9.097 24.503 1.00 72.75 77 ILE A N 1
ATOM 585 C CA . ILE A 1 77 ? -5.038 -9.039 25.968 1.00 72.75 77 ILE A CA 1
ATOM 586 C C . ILE A 1 77 ? -6.444 -8.894 26.563 1.00 72.75 77 ILE A C 1
ATOM 588 O O . ILE A 1 77 ? -6.742 -9.504 27.587 1.00 72.75 77 ILE A O 1
ATOM 592 N N . ILE A 1 78 ? -7.299 -8.066 25.955 1.00 72.06 78 ILE A N 1
ATOM 593 C CA . ILE A 1 78 ? -8.625 -7.710 26.504 1.00 72.06 78 ILE A CA 1
ATOM 594 C C . ILE A 1 78 ? -9.774 -8.206 25.628 1.00 72.06 78 ILE A C 1
ATOM 596 O O . ILE A 1 78 ? -10.907 -8.283 26.090 1.00 72.06 78 ILE A O 1
ATOM 600 N N . GLY A 1 79 ? -9.512 -8.550 24.368 1.00 73.62 79 GLY A N 1
ATOM 601 C CA . GLY A 1 79 ? -10.557 -8.850 23.388 1.00 73.62 79 GLY A CA 1
ATOM 602 C C . GLY A 1 79 ? -11.265 -7.607 22.839 1.00 73.62 79 GLY A C 1
ATOM 603 O O . GLY A 1 79 ? -12.142 -7.743 21.990 1.00 73.62 79 GLY A O 1
ATOM 604 N N . GLU A 1 80 ? -10.877 -6.405 23.278 1.00 77.38 80 GLU A N 1
ATOM 605 C CA . GLU A 1 80 ? -11.447 -5.125 22.846 1.00 77.38 80 GLU A CA 1
ATOM 606 C C . GLU A 1 80 ? -10.370 -4.199 22.272 1.00 77.38 80 GLU A C 1
ATOM 608 O O . GLU A 1 80 ? -9.224 -4.185 22.732 1.00 77.38 80 GLU A O 1
ATOM 613 N N . ASN A 1 81 ? -10.761 -3.383 21.292 1.00 80.06 81 ASN A N 1
ATOM 614 C CA . ASN A 1 81 ? -9.886 -2.391 20.680 1.00 80.06 81 ASN A CA 1
ATOM 615 C C . ASN A 1 81 ? -10.055 -1.042 21.378 1.00 80.06 81 ASN A C 1
ATOM 617 O O . ASN A 1 81 ? -11.145 -0.471 21.429 1.00 80.06 81 ASN A O 1
ATOM 621 N N . LEU A 1 82 ? -8.955 -0.529 21.926 1.00 88.75 82 LEU A N 1
ATOM 622 C CA . LEU A 1 82 ? -8.922 0.765 22.600 1.00 88.75 82 LEU A CA 1
ATOM 623 C C . LEU A 1 82 ? -8.223 1.789 21.700 1.00 88.75 82 LEU A C 1
ATOM 625 O O . LEU A 1 82 ? -7.044 1.595 21.394 1.00 88.75 82 LEU A O 1
ATOM 629 N 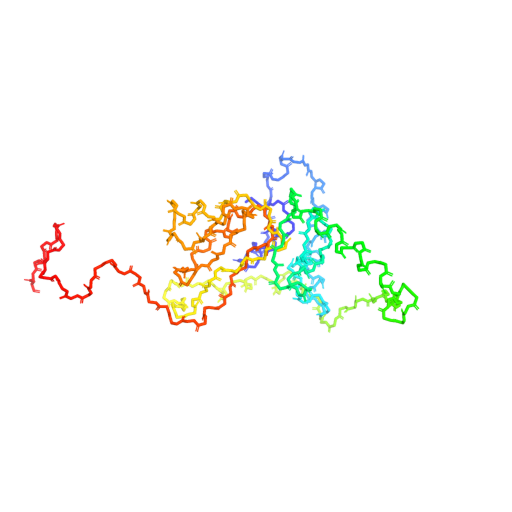N . PRO A 1 83 ? -8.879 2.891 21.305 1.00 92.38 83 PRO A N 1
ATOM 630 C CA . PRO A 1 83 ? -8.210 3.951 20.563 1.00 92.38 83 PRO A CA 1
ATOM 631 C C . PRO A 1 83 ? -7.236 4.739 21.456 1.00 92.38 83 PRO A C 1
ATOM 633 O O . PRO A 1 83 ? -7.272 4.675 22.688 1.00 92.38 83 PRO A O 1
ATOM 636 N N . SER A 1 84 ? -6.357 5.523 20.833 1.00 92.19 84 SER A N 1
ATOM 637 C CA . SER A 1 84 ? -5.262 6.230 21.518 1.00 92.19 84 SER A CA 1
ATOM 638 C C . SER A 1 84 ? -5.629 7.643 22.002 1.00 92.19 84 SER A C 1
ATOM 640 O O . SER A 1 84 ? -4.778 8.530 22.019 1.00 92.19 84 SER A O 1
ATOM 642 N N . PHE A 1 85 ? -6.880 7.884 22.410 1.00 94.50 85 PHE A N 1
ATOM 643 C CA . PHE A 1 85 ? -7.324 9.194 22.909 1.00 94.50 85 PHE A CA 1
ATOM 644 C C . PHE A 1 85 ? -8.293 9.099 24.099 1.00 94.50 85 PHE A C 1
ATOM 646 O O . PHE A 1 85 ? -8.887 8.054 24.370 1.00 94.50 85 PHE A O 1
ATOM 653 N N . GLY A 1 86 ? -8.456 10.214 24.820 1.00 95.50 86 GLY A N 1
ATOM 654 C CA . GLY A 1 86 ? -9.450 10.366 25.887 1.00 95.50 86 GLY A CA 1
ATOM 655 C C . GLY A 1 86 ? -9.332 9.314 27.006 1.00 95.50 86 GLY A C 1
ATOM 656 O O . GLY A 1 86 ? -8.215 8.995 27.422 1.00 95.50 86 GLY A O 1
ATOM 657 N N . PRO A 1 87 ? -10.454 8.757 27.509 1.00 94.50 87 PRO A N 1
ATOM 658 C CA . PRO A 1 87 ? -10.420 7.751 28.575 1.00 94.50 87 PRO A CA 1
ATOM 659 C C . PRO A 1 87 ? -9.792 6.424 28.119 1.00 94.50 87 PRO A C 1
ATOM 661 O O . PRO A 1 87 ? -9.247 5.685 28.936 1.00 94.50 87 PRO A O 1
ATOM 664 N N . TYR A 1 88 ? -9.830 6.123 26.819 1.00 93.00 88 TYR A N 1
ATOM 665 C CA . TYR A 1 88 ? -9.244 4.907 26.254 1.00 93.00 88 TYR A CA 1
ATOM 666 C C . TYR A 1 88 ? -7.715 4.931 26.329 1.00 93.00 88 TYR A C 1
ATOM 668 O O . TYR A 1 88 ? -7.101 3.920 26.666 1.00 93.00 88 TYR A O 1
ATOM 676 N N . LEU A 1 89 ? -7.101 6.101 26.120 1.00 92.81 89 LEU A N 1
ATOM 677 C CA . LEU A 1 89 ? -5.658 6.276 26.278 1.00 92.81 89 LEU A CA 1
ATOM 678 C C . LEU A 1 89 ? -5.203 6.005 27.718 1.00 92.81 89 LEU A C 1
ATOM 680 O O . LEU A 1 89 ? -4.202 5.320 27.912 1.00 92.81 89 LEU A O 1
ATOM 684 N N . ALA A 1 90 ? -5.951 6.491 28.715 1.00 93.56 90 ALA A N 1
ATOM 685 C CA . ALA A 1 90 ? -5.654 6.233 30.125 1.00 93.56 90 ALA A CA 1
ATOM 686 C C . ALA A 1 90 ? -5.706 4.729 30.442 1.00 93.56 90 ALA A C 1
ATOM 688 O O . ALA A 1 90 ? -4.774 4.198 31.040 1.00 93.56 90 ALA A O 1
ATOM 689 N N . LYS A 1 91 ? -6.730 4.019 29.943 1.00 91.81 91 LYS A N 1
ATOM 690 C CA . LYS A 1 91 ? -6.817 2.553 30.064 1.00 91.81 91 LYS A CA 1
ATOM 691 C C . LYS A 1 91 ? -5.631 1.849 29.395 1.00 91.81 91 LYS A C 1
ATOM 693 O O . LYS A 1 91 ? -5.049 0.945 29.983 1.00 91.81 91 LYS A O 1
ATOM 698 N N . ARG A 1 92 ? -5.227 2.268 28.188 1.00 90.44 92 ARG A N 1
ATOM 699 C CA . ARG A 1 92 ? -4.044 1.706 27.501 1.00 90.44 92 ARG A CA 1
ATOM 700 C C . ARG A 1 92 ? -2.757 1.914 28.297 1.00 90.44 92 ARG A C 1
ATOM 702 O O . ARG A 1 92 ? -1.926 1.010 28.338 1.00 90.44 92 ARG A O 1
ATOM 709 N N . GLN A 1 93 ? -2.586 3.084 28.909 1.00 91.31 93 GLN A N 1
ATOM 710 C CA . GLN A 1 93 ? -1.434 3.376 29.764 1.00 91.31 93 GLN A CA 1
ATOM 711 C C . GLN A 1 93 ? -1.435 2.493 31.012 1.00 91.31 93 GLN A C 1
ATOM 713 O O . GLN A 1 93 ? -0.434 1.839 31.276 1.00 91.31 93 GLN A O 1
ATOM 718 N N . GLU A 1 94 ? -2.569 2.375 31.702 1.00 92.25 94 GLU A N 1
ATOM 719 C CA . GLU A 1 94 ? -2.714 1.502 32.871 1.00 92.25 94 GLU A CA 1
ATOM 720 C C . GLU A 1 94 ? -2.370 0.041 32.548 1.00 92.25 94 GLU A C 1
ATOM 722 O O . GLU A 1 94 ? -1.634 -0.616 33.285 1.00 92.25 94 GLU A O 1
ATOM 727 N N . LEU A 1 95 ? -2.842 -0.464 31.408 1.00 89.00 95 LEU A N 1
ATOM 728 C CA . LEU A 1 95 ? -2.535 -1.817 30.945 1.00 89.00 95 LEU A CA 1
ATOM 729 C C . LEU A 1 95 ? -1.059 -2.005 30.645 1.00 89.00 95 LEU A C 1
ATOM 731 O O . LEU A 1 95 ? -0.474 -3.014 31.032 1.00 89.00 95 LEU A O 1
ATOM 735 N N . LYS A 1 96 ? -0.456 -1.035 29.962 1.00 88.94 96 LYS A N 1
ATOM 736 C CA . LYS A 1 96 ? 0.970 -1.043 29.656 1.00 88.94 96 LYS A CA 1
ATOM 737 C C . LYS A 1 96 ? 1.804 -1.036 30.937 1.00 88.94 96 LYS A C 1
ATOM 739 O O . LYS A 1 96 ? 2.736 -1.827 31.052 1.00 88.94 96 LYS A O 1
ATOM 744 N N . ASP A 1 97 ? 1.435 -0.208 31.909 1.00 90.19 97 ASP A N 1
ATOM 745 C CA . ASP A 1 97 ? 2.104 -0.128 33.205 1.00 90.19 97 ASP A CA 1
ATOM 746 C C . ASP A 1 97 ? 1.948 -1.429 33.999 1.00 90.19 97 ASP A C 1
ATOM 748 O O . ASP A 1 97 ? 2.909 -1.895 34.608 1.00 90.19 97 ASP A O 1
ATOM 752 N N . ARG A 1 98 ? 0.763 -2.053 33.966 1.00 90.69 98 ARG A N 1
ATOM 753 C CA . ARG A 1 98 ? 0.527 -3.369 34.573 1.00 90.69 98 ARG A CA 1
ATOM 754 C C . ARG A 1 98 ? 1.414 -4.439 33.937 1.00 90.69 98 ARG A C 1
ATOM 756 O O . ARG A 1 98 ? 2.119 -5.135 34.659 1.00 90.69 98 ARG A O 1
ATOM 763 N N . LEU A 1 99 ? 1.445 -4.513 32.606 1.00 87.06 99 LEU A N 1
ATOM 764 C CA . LEU A 1 99 ? 2.284 -5.467 31.876 1.00 87.06 99 LEU A CA 1
ATOM 765 C C . LEU A 1 99 ? 3.763 -5.271 32.197 1.00 87.06 99 LEU A C 1
ATOM 767 O O . LEU A 1 99 ? 4.470 -6.246 32.407 1.00 87.06 99 LEU A O 1
ATOM 771 N N . TYR A 1 100 ? 4.244 -4.031 32.274 1.00 85.94 100 TYR A N 1
ATOM 772 C CA . TYR A 1 100 ? 5.638 -3.773 32.633 1.00 85.94 100 TYR A CA 1
ATOM 773 C C . TYR A 1 100 ? 5.970 -4.079 34.092 1.00 85.94 100 TYR A C 1
ATOM 775 O O . TYR A 1 100 ? 7.117 -4.405 34.374 1.00 85.94 100 TYR A O 1
ATOM 783 N N . LYS A 1 101 ? 5.001 -3.997 35.010 1.00 88.38 101 LYS A N 1
ATOM 784 C CA . LYS A 1 101 ? 5.189 -4.432 36.403 1.00 88.38 101 LYS A CA 1
ATOM 785 C C . LYS A 1 101 ? 5.233 -5.952 36.535 1.00 88.38 101 LYS A C 1
ATOM 787 O O . LYS A 1 101 ? 5.978 -6.456 37.364 1.00 88.38 101 LYS A 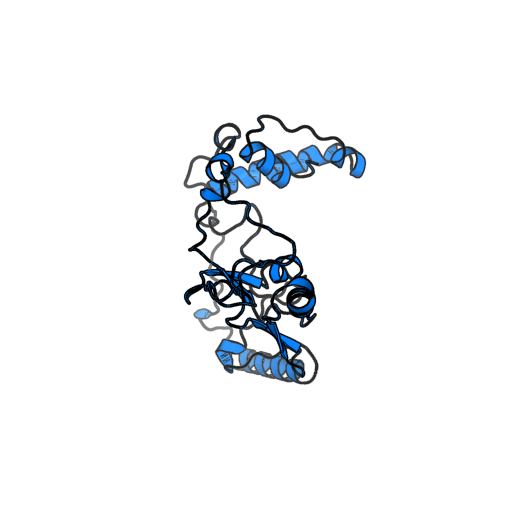O 1
ATOM 792 N N . GLU A 1 102 ? 4.423 -6.660 35.753 1.00 88.06 102 GLU A N 1
ATOM 793 C CA . GLU A 1 102 ? 4.354 -8.127 35.758 1.00 88.06 102 GLU A CA 1
ATOM 794 C C . GLU A 1 102 ? 5.502 -8.769 34.968 1.00 88.06 102 GLU A C 1
ATOM 796 O O . GLU A 1 102 ? 5.915 -9.887 35.270 1.00 88.06 102 GLU A O 1
ATOM 801 N N . LYS A 1 103 ? 6.028 -8.068 33.958 1.00 84.44 103 LYS A N 1
ATOM 802 C CA . LYS A 1 103 ? 7.086 -8.573 33.088 1.00 84.44 103 LYS A CA 1
ATOM 803 C C . LYS A 1 103 ? 8.412 -8.684 33.840 1.00 84.44 103 LYS A C 1
ATOM 805 O O . LYS A 1 103 ? 9.042 -7.678 34.161 1.00 84.44 103 LYS A O 1
ATOM 810 N N . ASP A 1 104 ? 8.877 -9.915 34.025 1.00 84.00 104 ASP A N 1
ATOM 811 C CA . ASP A 1 104 ? 10.231 -10.181 34.503 1.00 84.00 104 ASP A CA 1
ATOM 812 C C . ASP A 1 104 ? 11.254 -9.866 33.403 1.00 84.00 104 ASP A C 1
ATOM 814 O O . ASP A 1 104 ? 11.416 -10.617 32.436 1.00 84.00 104 ASP A O 1
ATOM 818 N N . LEU A 1 105 ? 11.949 -8.740 33.552 1.00 81.00 105 LEU A N 1
ATOM 819 C CA . LEU A 1 105 ? 12.967 -8.274 32.609 1.00 81.00 105 LEU A CA 1
ATOM 820 C C . LEU A 1 105 ? 14.193 -9.196 32.532 1.00 81.00 105 LEU A C 1
ATOM 822 O O . LEU A 1 105 ? 14.939 -9.097 31.563 1.00 81.00 105 LEU A O 1
ATOM 826 N N . LEU A 1 106 ? 14.412 -10.049 33.537 1.00 82.50 106 LEU A N 1
ATOM 827 C CA . LEU A 1 106 ? 15.570 -10.941 33.632 1.00 82.50 106 LEU A CA 1
ATOM 828 C C . LEU A 1 106 ? 15.251 -12.382 33.217 1.00 82.50 106 LEU A C 1
ATOM 830 O O . LEU A 1 106 ? 16.129 -13.241 33.274 1.00 82.50 106 LEU A O 1
ATOM 834 N N . SER A 1 107 ? 14.013 -12.652 32.805 1.00 83.00 107 SER A N 1
ATOM 835 C CA . SER A 1 107 ? 13.639 -13.958 32.266 1.00 83.00 107 SER A CA 1
ATOM 836 C C . SER A 1 107 ? 14.377 -14.248 30.955 1.00 83.00 107 SER A C 1
ATOM 838 O O . SER A 1 107 ? 14.607 -13.354 30.138 1.00 83.00 107 SER A O 1
ATOM 840 N N . GLU A 1 108 ? 14.705 -15.522 30.733 1.00 76.38 108 GLU A N 1
ATOM 841 C CA . GLU A 1 108 ? 15.396 -16.009 29.527 1.00 76.38 108 GLU A CA 1
ATOM 842 C C . GLU A 1 108 ? 14.664 -15.623 28.225 1.00 76.38 108 GLU A C 1
ATOM 844 O O . GLU A 1 108 ? 15.303 -15.366 27.212 1.00 76.38 108 GLU A O 1
ATOM 849 N N . GLU A 1 109 ? 13.332 -15.487 28.253 1.00 74.44 109 GLU A N 1
ATOM 850 C CA . GLU A 1 109 ? 12.522 -15.037 27.106 1.00 74.44 109 GLU A CA 1
ATOM 851 C C . GLU A 1 109 ? 12.779 -13.575 26.702 1.00 74.44 109 GLU A C 1
ATOM 853 O O . GLU A 1 109 ? 12.514 -13.184 25.568 1.00 74.44 109 GLU A O 1
ATOM 858 N N . ASN A 1 110 ? 13.269 -12.750 27.630 1.00 72.00 110 ASN A N 1
ATOM 859 C CA . ASN A 1 110 ? 13.565 -11.336 27.402 1.00 72.00 110 ASN A CA 1
ATOM 860 C C . ASN A 1 110 ? 15.058 -11.061 27.221 1.00 72.00 110 ASN A C 1
ATOM 862 O O . ASN A 1 110 ? 15.445 -9.904 27.017 1.00 72.00 110 ASN A O 1
ATOM 866 N N . MET A 1 111 ? 15.891 -12.103 27.271 1.00 77.12 111 MET A N 1
ATOM 867 C CA . MET A 1 111 ? 17.295 -11.979 26.922 1.00 77.12 111 MET A CA 1
ATOM 868 C C . MET A 1 111 ? 17.406 -11.624 25.435 1.00 77.12 111 MET A C 1
ATOM 870 O O . MET A 1 111 ? 16.771 -12.264 24.595 1.00 77.12 111 MET A O 1
ATOM 874 N N . PRO A 1 112 ? 18.185 -10.589 25.078 1.00 73.88 112 PRO A N 1
ATOM 875 C CA . PRO A 1 112 ? 18.349 -10.219 23.685 1.00 73.88 112 PRO A CA 1
ATOM 876 C C . PRO A 1 112 ? 18.999 -11.383 22.940 1.00 73.88 112 PRO A C 1
ATOM 878 O O . PRO A 1 112 ? 20.070 -11.852 23.334 1.00 73.88 112 PRO A O 1
ATOM 881 N N . GLU A 1 113 ? 18.373 -11.832 21.853 1.00 71.12 113 GLU A N 1
ATOM 882 C CA . GLU A 1 113 ? 18.985 -12.840 20.997 1.00 71.12 113 GLU A CA 1
ATOM 883 C C . GLU A 1 113 ? 20.345 -12.317 20.499 1.00 71.12 113 GLU A C 1
ATOM 885 O O . GLU A 1 113 ? 20.430 -11.205 19.957 1.00 71.12 113 GLU A O 1
ATOM 890 N N . PRO A 1 114 ? 21.441 -13.072 20.683 1.00 65.44 114 PRO A N 1
ATOM 891 C CA . PRO A 1 114 ? 22.747 -12.663 20.202 1.00 65.44 114 PRO A CA 1
ATOM 892 C C . PRO A 1 114 ? 22.782 -12.819 18.683 1.00 65.44 114 PRO A C 1
ATOM 894 O O . PRO A 1 114 ? 23.197 -13.850 18.161 1.00 65.44 114 PRO A O 1
ATOM 897 N N . GLN A 1 115 ? 22.349 -11.796 17.949 1.00 63.94 115 GLN A N 1
ATOM 898 C CA . GLN A 1 115 ? 22.381 -11.855 16.496 1.00 63.94 115 GLN A CA 1
ATOM 899 C C . GLN A 1 115 ? 22.692 -10.500 15.860 1.00 63.94 115 GLN A C 1
ATOM 901 O O . GLN A 1 115 ? 21.864 -9.604 15.741 1.00 63.94 115 GLN A O 1
ATOM 906 N N . ARG A 1 116 ? 23.925 -10.396 15.356 1.00 65.38 116 ARG A N 1
ATOM 907 C CA . ARG A 1 116 ? 24.221 -9.638 14.139 1.00 65.38 116 ARG A CA 1
ATOM 908 C C . ARG A 1 116 ? 24.288 -10.670 13.009 1.00 65.38 116 ARG A C 1
ATOM 910 O O . ARG A 1 116 ? 25.389 -11.139 12.712 1.00 65.38 116 ARG A O 1
ATOM 917 N N . PRO A 1 117 ? 23.156 -11.108 12.432 1.00 65.88 117 PRO A N 1
ATOM 918 C CA . PRO A 1 117 ? 23.210 -12.040 11.322 1.00 65.88 117 PRO A CA 1
ATOM 919 C C . PRO A 1 117 ? 23.899 -11.318 10.160 1.00 65.88 117 PRO A C 1
ATOM 921 O O . PRO A 1 117 ? 23.445 -10.276 9.685 1.00 65.88 117 PRO A O 1
ATOM 924 N N . ALA A 1 118 ? 25.062 -11.819 9.747 1.00 72.06 118 ALA A N 1
ATOM 925 C CA . ALA A 1 118 ? 25.731 -11.340 8.547 1.00 72.06 118 ALA A CA 1
ATOM 926 C C . ALA A 1 118 ? 25.008 -11.954 7.343 1.00 72.06 118 ALA A C 1
ATOM 928 O O . ALA A 1 118 ? 25.463 -12.952 6.788 1.00 72.06 118 ALA A O 1
ATOM 929 N N . ASN A 1 119 ? 23.840 -11.398 7.004 1.00 81.06 119 ASN A N 1
ATOM 930 C CA . ASN A 1 119 ? 23.026 -11.871 5.890 1.00 81.06 119 ASN A CA 1
ATOM 931 C C . ASN A 1 119 ? 23.865 -11.839 4.609 1.00 81.06 119 ASN A C 1
ATOM 933 O O . ASN A 1 119 ? 24.253 -10.772 4.123 1.00 81.06 119 ASN A O 1
ATOM 937 N N . ALA A 1 120 ? 24.167 -13.026 4.095 1.00 84.25 120 ALA A N 1
ATOM 938 C CA . ALA A 1 120 ? 24.974 -13.217 2.906 1.00 84.25 120 ALA A CA 1
ATOM 939 C C . ALA A 1 120 ? 24.073 -13.590 1.720 1.00 84.25 120 ALA A C 1
ATOM 941 O O . ALA A 1 120 ? 23.038 -14.235 1.906 1.00 84.25 120 ALA A O 1
ATOM 942 N N . PRO A 1 121 ? 24.457 -13.220 0.489 1.00 90.19 121 PRO A N 1
ATOM 943 C CA . PRO A 1 121 ? 23.707 -13.600 -0.697 1.00 90.19 121 PRO A CA 1
ATOM 944 C C . PRO A 1 121 ? 23.726 -15.125 -0.862 1.00 90.19 121 PRO A C 1
ATOM 946 O O . PRO A 1 121 ? 24.786 -15.730 -1.020 1.00 90.19 121 PRO A O 1
ATOM 949 N N . LYS A 1 122 ? 22.546 -15.754 -0.850 1.00 92.06 122 LYS A N 1
ATOM 950 C CA . LYS A 1 122 ? 22.394 -17.199 -1.119 1.00 92.06 122 LYS A CA 1
ATOM 951 C C . LYS A 1 122 ? 22.200 -17.501 -2.603 1.00 92.06 122 LYS A C 1
ATOM 953 O O . LYS A 1 122 ? 22.381 -18.634 -3.042 1.00 92.06 122 LYS A O 1
ATOM 958 N N . LYS A 1 123 ? 21.817 -16.487 -3.380 1.00 92.88 123 LYS A N 1
ATOM 959 C CA . LYS A 1 123 ? 21.610 -16.547 -4.832 1.00 92.88 123 LYS A CA 1
ATOM 960 C C . LYS A 1 123 ? 22.589 -15.598 -5.533 1.00 92.88 123 LYS A C 1
ATOM 962 O O . LYS A 1 123 ? 23.064 -14.649 -4.912 1.00 92.88 123 LYS A O 1
ATOM 967 N N . PRO A 1 124 ? 22.908 -15.812 -6.821 1.00 94.56 124 PRO A N 1
ATOM 968 C CA . PRO A 1 124 ? 23.676 -14.829 -7.575 1.00 94.56 124 PRO A CA 1
ATOM 969 C C . PRO A 1 124 ? 22.909 -13.502 -7.640 1.00 94.56 124 PRO A C 1
ATOM 971 O O . PRO A 1 124 ? 21.705 -13.485 -7.895 1.00 94.56 124 PRO A O 1
ATOM 974 N N . ILE A 1 125 ? 23.614 -12.391 -7.417 1.00 96.12 125 ILE A N 1
ATOM 975 C CA . ILE A 1 125 ? 23.027 -11.049 -7.494 1.00 96.12 125 ILE A CA 1
ATOM 976 C C . ILE A 1 125 ? 22.592 -10.790 -8.948 1.00 96.12 125 ILE A C 1
ATOM 978 O O . ILE A 1 125 ? 23.437 -10.889 -9.849 1.00 96.12 125 ILE A O 1
ATOM 982 N N . PRO A 1 126 ? 21.312 -10.453 -9.199 1.00 95.88 126 PRO A N 1
ATOM 983 C CA . PRO A 1 126 ? 20.828 -10.155 -10.540 1.00 95.88 126 PRO A CA 1
ATOM 984 C C . PRO A 1 126 ? 21.573 -8.972 -11.154 1.00 95.88 126 PRO A C 1
ATOM 986 O O . PRO A 1 126 ? 21.849 -7.970 -10.492 1.00 95.88 126 PRO A O 1
ATOM 989 N N . ARG A 1 127 ? 21.873 -9.061 -12.447 1.00 96.62 127 ARG A N 1
ATOM 990 C CA . ARG A 1 127 ? 22.386 -7.931 -13.223 1.00 96.62 127 ARG A CA 1
ATOM 991 C C . ARG A 1 127 ? 21.218 -7.142 -13.800 1.00 96.62 127 ARG A C 1
ATOM 993 O O . ARG A 1 127 ? 20.106 -7.647 -13.910 1.00 96.62 127 ARG A O 1
ATOM 1000 N N . VAL A 1 128 ? 21.498 -5.927 -14.274 1.00 96.00 128 VAL A N 1
ATOM 1001 C CA . VAL A 1 128 ? 20.492 -5.085 -14.948 1.00 96.00 128 VAL A CA 1
ATOM 1002 C C . VAL A 1 128 ? 19.791 -5.852 -16.075 1.00 96.00 128 VAL A C 1
ATOM 1004 O O . VAL A 1 128 ? 18.571 -5.855 -16.139 1.00 96.00 128 VAL A O 1
ATOM 1007 N N . LYS A 1 129 ? 20.536 -6.605 -16.895 1.00 96.88 129 LYS A N 1
ATOM 1008 C CA . LYS A 1 129 ? 19.965 -7.425 -17.978 1.00 96.88 129 LYS A CA 1
ATOM 1009 C C . LYS A 1 129 ? 18.947 -8.481 -17.518 1.00 96.88 129 LYS A C 1
ATOM 1011 O O . LYS A 1 129 ? 18.086 -8.848 -18.302 1.00 96.88 129 LYS A O 1
ATOM 1016 N N . ASP A 1 130 ? 19.055 -8.960 -16.278 1.00 96.56 130 ASP A N 1
ATOM 1017 C CA . ASP A 1 130 ? 18.209 -10.033 -15.747 1.00 96.56 130 ASP A CA 1
ATOM 1018 C C . ASP A 1 130 ? 16.892 -9.477 -15.183 1.00 96.56 130 ASP A C 1
ATOM 1020 O O . ASP A 1 130 ? 15.947 -10.230 -14.958 1.00 96.56 130 ASP A O 1
ATOM 1024 N N . VAL A 1 131 ? 16.821 -8.158 -14.944 1.00 96.50 131 VAL A N 1
ATOM 1025 C CA . VAL A 1 131 ? 15.612 -7.495 -14.436 1.00 96.50 131 VAL A CA 1
ATOM 1026 C C . VAL A 1 131 ? 14.786 -6.804 -15.515 1.00 96.50 131 V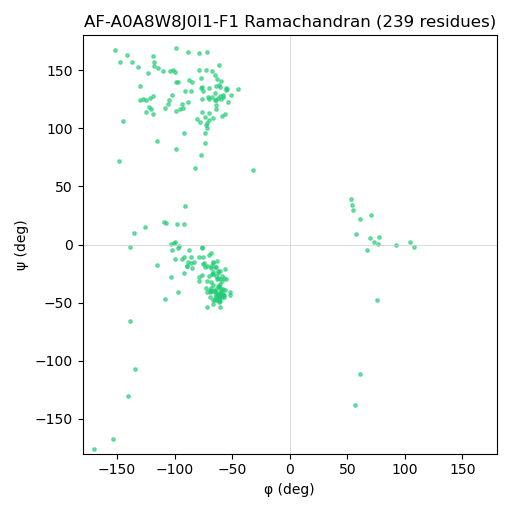AL A C 1
ATOM 1028 O O . VAL A 1 131 ? 13.638 -6.438 -15.249 1.00 96.50 131 VAL A O 1
ATOM 1031 N N . ILE A 1 132 ? 15.342 -6.646 -16.720 1.00 98.06 132 ILE A N 1
ATOM 1032 C CA . ILE A 1 132 ? 14.653 -6.004 -17.840 1.00 98.06 132 ILE A CA 1
ATOM 1033 C C . ILE A 1 132 ? 13.435 -6.838 -18.242 1.00 98.06 132 ILE A C 1
ATOM 1035 O O . ILE A 1 132 ? 13.551 -8.023 -18.541 1.00 98.06 132 ILE A O 1
ATOM 1039 N N . GLY A 1 133 ? 12.261 -6.208 -18.256 1.00 97.25 133 GLY A N 1
ATOM 1040 C CA . GLY A 1 133 ? 11.018 -6.832 -18.717 1.00 97.25 133 GLY A CA 1
ATOM 1041 C C . GLY A 1 133 ? 10.354 -7.805 -17.732 1.00 97.25 133 GLY A C 1
ATOM 1042 O O . GLY A 1 133 ? 9.353 -8.423 -18.086 1.00 97.25 133 GLY A O 1
ATOM 1043 N N . LEU A 1 134 ? 10.851 -7.938 -16.494 1.00 96.06 134 LEU A N 1
ATOM 1044 C CA . LEU A 1 134 ? 10.271 -8.849 -15.492 1.00 96.06 134 LEU A CA 1
ATOM 1045 C C . LEU A 1 134 ? 8.787 -8.583 -15.186 1.00 96.06 134 LEU A C 1
ATOM 1047 O O . LEU A 1 134 ? 8.081 -9.508 -14.791 1.00 96.06 134 LEU A O 1
ATOM 1051 N N . ALA A 1 135 ? 8.316 -7.340 -15.321 1.00 97.00 135 ALA A N 1
ATOM 1052 C CA . ALA A 1 135 ? 6.924 -6.991 -15.034 1.00 97.00 135 ALA A CA 1
ATOM 1053 C C . ALA A 1 135 ? 5.975 -7.288 -16.205 1.00 97.00 135 ALA A C 1
ATOM 1055 O O . ALA A 1 135 ? 4.765 -7.340 -15.998 1.00 97.00 135 ALA A O 1
ATOM 1056 N N . LEU A 1 136 ? 6.499 -7.517 -17.416 1.00 96.75 136 LEU A N 1
ATOM 1057 C CA . LEU A 1 136 ? 5.686 -7.670 -18.627 1.00 96.75 136 LEU A CA 1
ATOM 1058 C C . LEU A 1 136 ? 4.758 -8.887 -18.569 1.00 96.75 136 LEU A C 1
ATOM 1060 O O . LEU A 1 136 ? 3.664 -8.836 -19.114 1.00 96.75 136 LEU A O 1
ATOM 1064 N N . SER A 1 137 ? 5.143 -9.948 -17.854 1.00 96.06 137 SER A N 1
ATOM 1065 C CA . SER A 1 137 ? 4.298 -11.136 -17.658 1.00 96.06 137 SER A CA 1
ATOM 1066 C C . SER A 1 137 ? 3.038 -10.874 -16.826 1.00 96.06 137 SER A C 1
ATOM 1068 O O . SER A 1 137 ? 2.132 -11.700 -16.830 1.00 96.06 137 SER A O 1
ATOM 1070 N N . ARG A 1 138 ? 2.972 -9.743 -16.108 1.00 96.12 138 ARG A N 1
ATOM 1071 C CA . ARG A 1 138 ? 1.814 -9.324 -15.300 1.00 96.12 138 ARG A CA 1
ATOM 1072 C C . ARG A 1 138 ? 0.900 -8.335 -16.029 1.00 96.12 138 ARG A C 1
ATOM 1074 O O . ARG A 1 138 ? -0.102 -7.916 -15.461 1.00 96.12 138 ARG A O 1
ATOM 1081 N N . ILE A 1 139 ? 1.258 -7.925 -17.246 1.00 96.44 139 ILE A N 1
ATOM 1082 C CA . ILE A 1 139 ? 0.504 -6.957 -18.043 1.00 96.44 139 ILE A CA 1
ATOM 1083 C C . ILE A 1 139 ? -0.236 -7.722 -19.139 1.00 96.44 139 ILE A C 1
ATOM 1085 O O . ILE A 1 139 ? 0.376 -8.434 -19.930 1.00 96.44 139 ILE A O 1
ATOM 1089 N N . GLY A 1 140 ? -1.552 -7.552 -19.193 1.00 96.12 140 GLY A N 1
ATOM 1090 C CA . GLY A 1 140 ? -2.420 -8.221 -20.154 1.00 96.12 140 GLY A CA 1
ATOM 1091 C C . GLY A 1 140 ? -3.675 -7.406 -20.430 1.00 96.12 140 GLY A C 1
ATOM 1092 O O . GLY A 1 140 ? -3.780 -6.231 -20.071 1.00 96.12 140 GLY A O 1
ATOM 1093 N N . THR A 1 141 ? -4.637 -8.037 -21.085 1.00 97.69 141 THR A N 1
ATOM 1094 C CA . THR A 1 141 ? -5.964 -7.467 -21.296 1.00 97.69 141 THR A CA 1
ATOM 1095 C C . THR A 1 141 ? -6.816 -7.607 -20.036 1.00 97.69 141 THR A C 1
ATOM 1097 O O . THR A 1 141 ? -6.524 -8.401 -19.146 1.00 97.69 141 THR A O 1
ATOM 1100 N N . TYR A 1 142 ? -7.926 -6.871 -19.963 1.00 96.69 142 TYR A N 1
ATOM 1101 C CA . TYR A 1 142 ? -8.866 -7.018 -18.849 1.00 96.69 142 TYR A CA 1
ATOM 1102 C C . TYR A 1 142 ? -9.431 -8.447 -18.732 1.00 96.69 142 TYR A C 1
ATOM 1104 O O . TYR A 1 142 ? -9.699 -8.906 -17.628 1.00 96.69 142 TYR A O 1
ATOM 1112 N N . GLY A 1 143 ? -9.585 -9.158 -19.856 1.00 96.50 143 GLY A N 1
ATOM 1113 C CA . GLY A 1 143 ? -10.080 -10.538 -19.868 1.00 96.50 143 GLY A CA 1
ATOM 1114 C C . GLY A 1 143 ? -9.118 -11.551 -19.243 1.00 96.50 143 GLY A C 1
ATOM 1115 O O . GLY A 1 143 ? -9.568 -12.610 -18.817 1.00 96.50 143 GLY A O 1
ATOM 1116 N N . ASP A 1 144 ? -7.829 -11.212 -19.141 1.00 95.88 144 ASP A N 1
ATOM 1117 C CA . ASP A 1 144 ? -6.812 -12.050 -18.495 1.00 95.88 144 ASP A CA 1
ATOM 1118 C C . ASP A 1 144 ? -6.865 -11.945 -16.957 1.00 95.88 144 ASP A C 1
ATOM 1120 O O . ASP A 1 144 ? -6.227 -12.726 -16.253 1.00 95.88 144 ASP A O 1
ATOM 1124 N N . LEU A 1 145 ? -7.628 -10.984 -16.416 1.00 96.38 145 LEU A N 1
ATOM 1125 C CA . LEU A 1 145 ? -7.787 -10.777 -14.979 1.00 96.38 145 LEU A CA 1
ATOM 1126 C C . LEU A 1 145 ? -8.894 -11.675 -14.412 1.00 96.38 145 LEU A C 1
ATOM 1128 O O . LEU A 1 145 ? -10.018 -11.716 -14.919 1.00 96.38 145 LEU A O 1
ATOM 1132 N N . ASN A 1 146 ? -8.603 -12.357 -13.302 1.00 94.69 146 ASN A N 1
ATOM 1133 C CA . ASN A 1 146 ? -9.558 -13.253 -12.662 1.00 94.69 146 ASN A CA 1
ATOM 1134 C C . ASN A 1 146 ? -10.611 -12.473 -11.854 1.00 94.69 146 ASN A C 1
ATOM 1136 O O . ASN A 1 146 ? -10.356 -12.003 -10.748 1.00 94.69 146 ASN A O 1
ATOM 1140 N N . ASN A 1 147 ? -11.833 -12.381 -12.379 1.00 94.12 147 ASN A N 1
ATOM 1141 C CA . ASN A 1 147 ? -12.949 -11.728 -11.688 1.00 94.12 147 ASN A CA 1
ATOM 1142 C C . ASN A 1 147 ? -13.578 -12.565 -10.553 1.00 94.12 147 ASN A C 1
ATOM 1144 O O . ASN A 1 147 ? -14.480 -12.068 -9.877 1.00 94.12 147 ASN A O 1
ATOM 1148 N N . GLN A 1 148 ? -13.117 -13.798 -10.324 1.00 93.56 148 GLN A N 1
ATOM 1149 C CA . GLN A 1 148 ? -13.529 -14.645 -9.198 1.00 93.56 148 GLN A CA 1
ATOM 1150 C C . GLN A 1 148 ? -12.615 -14.476 -7.976 1.00 93.56 148 GLN A C 1
ATOM 1152 O O . GLN A 1 148 ? -13.057 -14.679 -6.848 1.00 93.56 148 GLN A O 1
ATOM 1157 N N . GLU A 1 149 ? -11.366 -14.051 -8.177 1.00 95.25 149 GLU A N 1
ATOM 1158 C CA . GLU A 1 149 ? -10.392 -13.778 -7.111 1.00 95.25 149 GLU A CA 1
ATOM 1159 C C . GLU A 1 149 ? -10.608 -12.378 -6.520 1.00 95.25 149 GLU A C 1
ATOM 1161 O O . GLU A 1 149 ? -9.805 -11.460 -6.670 1.00 95.25 149 GLU A O 1
ATOM 1166 N N . GLN A 1 150 ? -11.752 -12.203 -5.861 1.00 97.19 150 GLN A N 1
ATOM 1167 C CA . GLN A 1 150 ? -12.121 -10.942 -5.224 1.00 97.19 150 GLN A CA 1
ATOM 1168 C C . GLN A 1 150 ? -11.400 -10.758 -3.887 1.00 97.19 150 GLN A C 1
ATOM 1170 O O . GLN A 1 150 ? -11.124 -11.715 -3.161 1.00 97.19 150 GLN A O 1
ATOM 1175 N N . VAL A 1 151 ? -11.158 -9.501 -3.528 1.00 98.00 151 VAL A N 1
ATOM 1176 C CA . VAL A 1 151 ? -10.547 -9.109 -2.253 1.00 98.00 151 VAL A CA 1
ATOM 1177 C C . VAL A 1 151 ? -11.493 -8.226 -1.445 1.00 98.00 151 VAL A C 1
ATOM 1179 O O . VAL A 1 151 ? -12.440 -7.649 -1.975 1.00 98.00 151 VAL A O 1
ATOM 1182 N N . VAL A 1 152 ? -11.240 -8.104 -0.147 1.00 98.19 152 VAL A N 1
ATOM 1183 C CA . VAL A 1 152 ? -11.916 -7.165 0.754 1.00 98.19 152 VAL A CA 1
ATOM 1184 C C . VAL A 1 152 ? -10.885 -6.416 1.586 1.00 98.19 152 VAL A C 1
ATOM 1186 O O . VAL A 1 152 ? -9.783 -6.909 1.818 1.00 98.19 152 VAL A O 1
ATOM 1189 N N . ALA A 1 153 ? -11.230 -5.203 2.008 1.00 98.31 153 ALA A N 1
ATOM 1190 C CA . ALA A 1 153 ? -10.357 -4.406 2.857 1.00 98.31 153 ALA A CA 1
ATOM 1191 C C . ALA A 1 153 ? -10.383 -4.931 4.301 1.00 98.31 153 ALA A C 1
ATOM 1193 O O . ALA A 1 153 ? -11.454 -5.189 4.851 1.00 98.31 153 ALA A O 1
ATOM 1194 N N . LEU A 1 154 ? -9.213 -5.033 4.921 1.00 97.75 154 LEU A N 1
ATOM 1195 C CA . LEU A 1 154 ? -9.023 -5.339 6.334 1.00 97.75 154 LEU A CA 1
ATOM 1196 C C . LEU A 1 154 ? -8.248 -4.190 6.978 1.00 97.75 154 LEU A C 1
ATOM 1198 O O . LEU A 1 154 ? -7.181 -3.821 6.492 1.00 97.75 154 LEU A O 1
ATOM 1202 N N . ILE A 1 155 ? -8.792 -3.622 8.053 1.00 97.19 155 ILE A N 1
ATOM 1203 C CA . ILE A 1 155 ? -8.185 -2.494 8.767 1.00 97.19 155 ILE A CA 1
ATOM 1204 C C . ILE A 1 155 ? -7.507 -3.016 10.035 1.00 97.19 155 ILE A C 1
ATOM 1206 O O . ILE A 1 155 ? -8.145 -3.708 10.828 1.00 97.19 155 ILE A O 1
ATOM 1210 N N . ASP A 1 156 ? -6.242 -2.653 10.237 1.00 95.25 156 ASP A N 1
ATOM 1211 C CA . ASP A 1 156 ? -5.558 -2.810 11.517 1.00 95.25 156 ASP A CA 1
ATOM 1212 C C . ASP A 1 156 ? -5.955 -1.656 12.450 1.00 95.25 156 ASP A C 1
ATOM 1214 O O . ASP A 1 156 ? -5.570 -0.495 12.271 1.00 95.25 156 ASP A O 1
ATOM 1218 N N . GLU A 1 157 ? -6.764 -1.989 13.453 1.00 93.94 157 GLU A N 1
ATOM 1219 C CA . GLU A 1 157 ? -7.287 -1.042 14.435 1.00 93.94 157 GLU A CA 1
ATOM 1220 C C . GLU A 1 157 ? -6.196 -0.461 15.349 1.00 93.94 157 GLU A C 1
ATOM 1222 O O . GLU A 1 157 ? -6.341 0.667 15.817 1.00 93.94 157 GLU A O 1
ATOM 1227 N N . GLU A 1 158 ? -5.080 -1.168 15.555 1.00 92.69 158 GLU A N 1
ATOM 1228 C CA . GLU A 1 158 ? -3.957 -0.689 16.373 1.00 92.69 158 GLU A CA 1
ATOM 1229 C C . GLU A 1 158 ? -3.113 0.358 15.631 1.00 92.69 158 GLU A C 1
ATOM 1231 O O . GLU A 1 158 ? -2.500 1.227 16.256 1.00 92.69 158 GLU A O 1
ATOM 1236 N N . MET A 1 159 ? -3.109 0.316 14.295 1.00 95.12 159 MET A N 1
ATOM 1237 C CA . MET A 1 159 ? -2.476 1.324 13.433 1.00 95.12 159 MET A CA 1
ATOM 1238 C C . MET A 1 159 ? -3.406 2.493 13.093 1.00 95.12 159 MET A C 1
ATOM 1240 O O . MET A 1 159 ? -2.959 3.535 12.608 1.00 95.12 159 MET A O 1
ATOM 1244 N N . CYS A 1 160 ? -4.709 2.340 13.331 1.00 96.69 160 CYS A N 1
ATOM 1245 C CA . CYS A 1 160 ? -5.689 3.358 12.997 1.00 96.69 160 CYS A CA 1
ATOM 1246 C C . CYS A 1 160 ? -5.465 4.641 13.814 1.00 96.69 160 CYS A C 1
ATOM 1248 O O . CYS A 1 160 ? -5.268 4.606 15.027 1.00 96.69 160 CYS A O 1
ATOM 1250 N N . ILE A 1 161 ? -5.550 5.795 13.146 1.00 96.94 161 ILE A N 1
ATOM 1251 C CA . ILE A 1 161 ? -5.505 7.127 13.781 1.00 96.94 161 ILE A CA 1
ATOM 1252 C C . ILE A 1 161 ? -6.874 7.824 13.799 1.00 96.94 161 ILE A C 1
ATOM 1254 O O . ILE A 1 161 ? -6.955 9.046 13.900 1.00 96.94 161 ILE A O 1
ATOM 1258 N N . ASN A 1 162 ? -7.959 7.063 13.624 1.00 97.81 162 ASN A N 1
ATOM 1259 C CA . ASN A 1 162 ? -9.339 7.526 13.813 1.00 97.81 162 ASN A CA 1
ATOM 1260 C C . ASN A 1 162 ? -9.792 8.691 12.901 1.00 97.81 162 ASN A C 1
ATOM 1262 O O . ASN A 1 162 ? -10.749 9.395 13.210 1.00 97.81 162 ASN A O 1
ATOM 1266 N N . CYS A 1 163 ? -9.134 8.909 11.755 1.00 98.00 163 CYS A N 1
ATOM 1267 C CA . CYS A 1 163 ? -9.412 10.065 10.890 1.00 98.00 163 CYS A CA 1
ATOM 1268 C C . CYS A 1 163 ? -10.713 9.971 10.066 1.00 98.00 163 CYS A C 1
ATOM 1270 O O . CYS A 1 163 ? -11.139 10.969 9.489 1.00 98.00 163 CYS A O 1
ATOM 1272 N N . GLY A 1 164 ? -11.301 8.777 9.923 1.00 97.88 164 GLY A N 1
ATOM 1273 C CA . GLY A 1 164 ? -12.536 8.561 9.156 1.00 97.88 164 GLY A CA 1
ATOM 1274 C C . GLY A 1 164 ? -12.421 8.720 7.629 1.00 97.88 164 GLY A C 1
ATOM 1275 O O . GLY A 1 164 ? -13.431 8.618 6.938 1.00 97.88 164 GLY A O 1
ATOM 1276 N N . LYS A 1 165 ? -11.226 8.932 7.053 1.00 98.62 165 LYS A N 1
ATOM 1277 C CA . LYS A 1 165 ? -11.050 9.092 5.589 1.00 98.62 165 LYS A CA 1
ATOM 1278 C C . LYS A 1 165 ? -11.527 7.883 4.784 1.00 98.62 165 LYS A C 1
ATOM 1280 O O . LYS A 1 165 ? -12.155 8.056 3.739 1.00 98.62 165 LYS A O 1
ATOM 1285 N N . CYS A 1 166 ? -11.268 6.676 5.285 1.00 98.50 166 CYS A N 1
ATOM 1286 C CA . CYS A 1 166 ? -11.761 5.435 4.693 1.00 98.50 166 CYS A CA 1
ATOM 1287 C C . CYS A 1 166 ? -13.296 5.393 4.677 1.00 98.50 166 CYS A C 1
ATOM 1289 O O . CYS A 1 166 ? -13.884 5.099 3.638 1.00 98.50 166 CYS A O 1
ATOM 1291 N N . TYR A 1 167 ? -13.929 5.760 5.796 1.00 98.56 167 TYR A N 1
ATOM 1292 C CA . TYR A 1 167 ? -15.380 5.851 5.941 1.00 98.56 167 TYR A CA 1
ATOM 1293 C C . TYR A 1 167 ? -15.989 6.862 4.960 1.00 98.56 167 TYR A C 1
ATOM 1295 O O . TYR A 1 167 ? -16.837 6.484 4.156 1.00 98.56 167 TYR A O 1
ATOM 1303 N N . MET A 1 168 ? -15.498 8.106 4.948 1.00 98.44 168 MET A N 1
ATOM 1304 C CA . MET A 1 168 ? -15.986 9.156 4.040 1.00 98.44 168 MET A CA 1
ATOM 1305 C C . MET A 1 168 ? -15.867 8.742 2.569 1.00 98.44 168 MET A C 1
ATOM 1307 O O . MET A 1 168 ? -16.820 8.860 1.807 1.00 98.44 168 MET A O 1
ATOM 1311 N N . THR A 1 169 ? -14.720 8.180 2.179 1.00 98.62 169 THR A N 1
ATOM 1312 C CA . THR A 1 169 ? -14.479 7.757 0.790 1.00 98.62 169 THR A CA 1
ATOM 1313 C C . THR A 1 169 ? -15.376 6.591 0.388 1.00 98.62 169 THR A C 1
ATOM 1315 O O . THR A 1 169 ? -15.897 6.561 -0.723 1.00 98.62 169 THR A O 1
ATOM 1318 N N . CYS A 1 170 ? -15.596 5.623 1.283 1.00 98.62 170 CYS A N 1
ATOM 13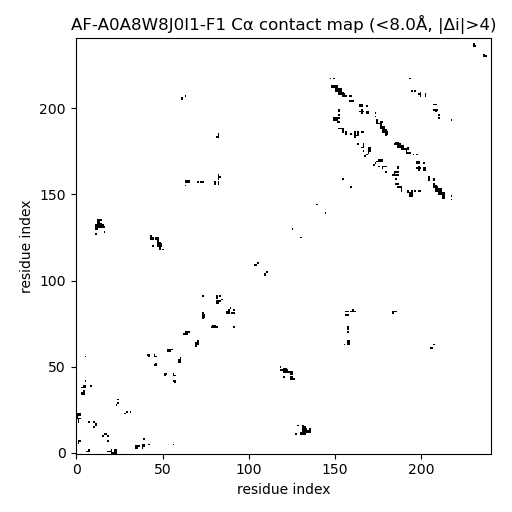19 C CA . CYS A 1 170 ? -16.505 4.518 0.995 1.00 98.62 170 CYS A CA 1
ATOM 1320 C C . CYS A 1 170 ? -17.966 4.984 0.919 1.00 98.62 170 CYS A C 1
ATOM 1322 O O . CYS A 1 170 ? -18.733 4.424 0.139 1.00 98.62 170 CYS A O 1
ATOM 1324 N N . ASN A 1 171 ? -18.346 6.006 1.686 1.00 98.19 171 ASN A N 1
ATOM 1325 C CA . ASN A 1 171 ? -19.693 6.558 1.648 1.00 98.19 171 ASN A CA 1
ATOM 1326 C C . ASN A 1 171 ? -19.968 7.354 0.378 1.00 98.19 171 ASN A C 1
ATOM 1328 O O . ASN A 1 171 ? -20.920 7.042 -0.330 1.00 98.19 171 ASN A O 1
ATOM 1332 N N . ASP A 1 172 ? -19.127 8.333 0.063 1.00 98.19 172 ASP A N 1
ATOM 1333 C CA . ASP A 1 172 ? -19.443 9.305 -0.990 1.00 98.19 172 ASP A CA 1
ATOM 1334 C C . ASP A 1 172 ? -18.869 8.899 -2.355 1.00 98.19 172 ASP A C 1
ATOM 1336 O O . ASP A 1 172 ? -19.212 9.474 -3.385 1.00 98.19 172 ASP A O 1
ATOM 1340 N N . SER A 1 173 ? -17.974 7.909 -2.390 1.00 98.12 173 SER A N 1
ATOM 1341 C CA . SER A 1 173 ? -17.304 7.447 -3.616 1.00 98.12 173 SER A CA 1
ATOM 1342 C C . SER A 1 173 ? -17.250 5.922 -3.744 1.00 98.12 173 SER A C 1
ATOM 1344 O O . SER A 1 173 ? -16.551 5.398 -4.610 1.00 98.12 173 SER A O 1
ATOM 1346 N N . GLY A 1 174 ? -17.968 5.192 -2.888 1.00 96.75 174 GLY A N 1
ATOM 1347 C CA . GLY A 1 174 ? -17.943 3.733 -2.847 1.00 96.75 174 GLY A CA 1
ATOM 1348 C C . GLY A 1 174 ? -19.316 3.110 -2.607 1.00 96.75 174 GLY A C 1
ATOM 1349 O O . GLY A 1 174 ? -20.281 3.401 -3.308 1.00 96.75 174 GLY A O 1
ATOM 1350 N N . TYR A 1 175 ? -19.368 2.199 -1.636 1.00 97.44 175 TYR A N 1
ATOM 1351 C CA . TYR A 1 175 ? -20.479 1.271 -1.410 1.00 97.44 175 TYR A CA 1
ATOM 1352 C C . TYR A 1 175 ? -21.039 1.324 0.017 1.00 97.44 175 TYR A C 1
ATOM 1354 O O . TYR A 1 175 ? -21.730 0.394 0.427 1.00 97.44 175 TYR A O 1
ATOM 1362 N N . GLN A 1 176 ? -20.700 2.365 0.791 1.00 98.06 176 GLN A N 1
ATOM 1363 C CA . GLN A 1 176 ? -21.177 2.562 2.168 1.00 98.06 176 GLN A CA 1
ATOM 1364 C C . GLN A 1 176 ? -20.898 1.338 3.072 1.00 98.06 176 GLN A C 1
ATOM 1366 O O . GLN A 1 176 ? -21.672 0.994 3.961 1.00 98.06 176 GLN A O 1
ATOM 1371 N N . ALA A 1 177 ? -19.777 0.651 2.824 1.00 98.00 177 ALA A N 1
ATOM 1372 C CA . ALA A 1 177 ? -19.432 -0.648 3.409 1.00 98.00 177 ALA A CA 1
ATOM 1373 C C . ALA A 1 177 ? -18.489 -0.550 4.623 1.00 98.00 177 ALA A C 1
ATOM 1375 O O . ALA A 1 177 ? -17.822 -1.518 4.988 1.00 98.00 177 ALA A O 1
ATOM 1376 N N . ILE A 1 178 ? -18.372 0.632 5.226 1.00 98.38 178 ILE A N 1
ATOM 1377 C CA . ILE A 1 178 ? -17.551 0.863 6.416 1.00 98.38 178 ILE A CA 1
ATOM 1378 C C . ILE A 1 178 ? -18.452 1.474 7.479 1.00 98.38 178 ILE A C 1
ATOM 1380 O O . ILE A 1 178 ? -19.084 2.500 7.248 1.00 98.38 178 ILE A O 1
ATOM 1384 N N . LYS A 1 179 ? -18.508 0.850 8.653 1.00 98.06 179 LYS A N 1
ATOM 1385 C CA . LYS A 1 179 ? -19.106 1.441 9.852 1.00 98.06 179 LYS A CA 1
ATOM 1386 C C . LYS A 1 179 ? -18.043 2.252 10.568 1.00 98.06 179 LYS A C 1
ATOM 1388 O O . LYS A 1 179 ? -16.893 1.832 10.622 1.00 98.06 179 LYS A O 1
ATOM 1393 N N . PHE A 1 180 ? -18.425 3.393 11.118 1.00 97.75 180 PHE A N 1
ATOM 1394 C CA . PHE A 1 180 ? -17.531 4.240 11.895 1.00 97.75 180 PHE A CA 1
ATOM 1395 C C . PHE A 1 180 ? -18.157 4.476 13.261 1.00 97.75 180 PHE A C 1
ATOM 1397 O O . PHE A 1 180 ? -19.242 5.052 13.351 1.00 97.75 180 PHE A O 1
ATOM 1404 N N . ASP A 1 181 ? -17.521 3.956 14.308 1.00 96.88 181 ASP A N 1
ATOM 1405 C CA . ASP A 1 181 ? -18.086 4.017 15.651 1.00 96.88 181 ASP A CA 1
ATOM 1406 C C . ASP A 1 181 ? -18.074 5.449 16.204 1.00 96.88 181 ASP A C 1
ATOM 1408 O O . ASP A 1 181 ? -17.074 6.160 16.121 1.00 96.88 181 ASP A O 1
ATOM 1412 N N . ALA A 1 182 ? -19.188 5.875 16.798 1.00 95.94 182 ALA A N 1
ATOM 1413 C CA . ALA A 1 182 ? -19.376 7.257 17.233 1.00 95.94 182 ALA A CA 1
ATOM 1414 C C . ALA A 1 182 ? -18.587 7.629 18.503 1.00 95.94 182 ALA A C 1
ATOM 1416 O O . ALA A 1 182 ? -18.469 8.811 18.807 1.00 95.94 182 ALA A O 1
ATOM 1417 N N . GLN A 1 183 ? -18.081 6.651 19.265 1.00 94.00 183 GLN A N 1
ATOM 1418 C CA . GLN A 1 183 ? -17.391 6.889 20.540 1.00 94.00 183 GLN A CA 1
ATOM 1419 C C . GLN A 1 183 ? -15.885 6.648 20.434 1.00 94.00 183 GLN A C 1
ATOM 1421 O O . GLN A 1 183 ? -15.076 7.442 20.911 1.00 94.00 183 GLN A O 1
ATOM 1426 N N . THR A 1 184 ? -15.504 5.533 19.822 1.00 94.38 184 THR A N 1
ATOM 1427 C CA . THR A 1 184 ? -14.117 5.110 19.622 1.00 94.38 184 THR A CA 1
ATOM 1428 C C . THR A 1 184 ? -13.528 5.651 18.328 1.00 94.38 184 THR A C 1
ATOM 1430 O O . THR A 1 184 ? -12.307 5.683 18.194 1.00 94.38 184 THR A O 1
ATOM 1433 N N . HIS A 1 185 ? -14.372 6.079 17.379 1.00 97.06 185 HIS A N 1
ATOM 1434 C CA . HIS A 1 185 ? -13.953 6.512 16.045 1.00 97.06 185 HIS A CA 1
ATOM 1435 C C . HIS A 1 185 ? -13.124 5.440 15.315 1.00 97.06 185 HIS A C 1
ATOM 1437 O O . HIS A 1 185 ? -12.221 5.756 14.533 1.00 97.06 185 HIS A O 1
ATOM 1443 N N . LEU A 1 186 ? -13.376 4.160 15.602 1.00 96.50 186 LEU A N 1
ATOM 1444 C CA . LEU A 1 186 ? -12.749 3.044 14.904 1.00 96.50 186 LEU A CA 1
ATOM 1445 C C . LEU A 1 186 ? -13.616 2.623 13.706 1.00 96.50 186 LEU A C 1
ATOM 1447 O O . LEU A 1 186 ? -14.839 2.495 13.842 1.00 96.50 186 LEU A O 1
ATOM 1451 N N . PRO A 1 187 ? -13.017 2.452 12.513 1.00 97.69 187 PRO A N 1
ATOM 1452 C CA . PRO A 1 187 ? -13.720 1.957 11.341 1.00 97.69 187 PRO A CA 1
ATOM 1453 C C . PRO A 1 187 ? -13.765 0.421 11.311 1.00 97.69 187 PRO A C 1
ATOM 1455 O O . PRO A 1 187 ? -12.759 -0.242 11.549 1.00 97.69 187 PRO A O 1
ATOM 1458 N N . THR A 1 188 ? -14.899 -0.149 10.910 1.00 97.44 188 THR A N 1
ATOM 1459 C CA . THR A 1 188 ? -15.062 -1.593 10.680 1.00 97.44 188 THR A CA 1
ATOM 1460 C C . THR A 1 188 ? -15.634 -1.836 9.289 1.00 97.44 188 THR A C 1
ATOM 1462 O O . THR A 1 188 ? -16.689 -1.301 8.943 1.00 97.44 188 THR A O 1
ATOM 1465 N N . VAL A 1 189 ? -14.949 -2.647 8.484 1.00 97.81 189 VAL A N 1
ATOM 1466 C CA . VAL A 1 189 ? -15.404 -3.032 7.140 1.00 97.81 189 VAL A CA 1
ATOM 1467 C C . VAL A 1 189 ? -16.499 -4.096 7.253 1.00 97.81 189 VAL A C 1
ATOM 1469 O O . VAL A 1 189 ? -16.370 -5.035 8.033 1.00 97.81 189 VAL A O 1
ATOM 1472 N N . THR A 1 190 ? -17.585 -3.945 6.496 1.00 97.25 190 THR A N 1
ATOM 1473 C CA . THR A 1 190 ? -18.701 -4.902 6.450 1.00 97.25 190 THR A CA 1
ATOM 1474 C C . THR A 1 190 ? -18.598 -5.837 5.240 1.00 97.25 190 THR A C 1
ATOM 1476 O O . THR A 1 190 ? -17.842 -5.590 4.298 1.00 97.25 190 THR A O 1
ATOM 1479 N N . ASP A 1 191 ? -19.422 -6.889 5.219 1.00 96.00 191 ASP A N 1
ATOM 1480 C CA . ASP A 1 191 ? -19.472 -7.870 4.119 1.00 96.00 191 ASP A CA 1
ATOM 1481 C C . ASP A 1 191 ? -19.907 -7.279 2.767 1.00 96.00 191 ASP A C 1
ATOM 1483 O O . ASP A 1 191 ? -19.695 -7.895 1.714 1.00 96.00 191 ASP A O 1
ATOM 1487 N N . ASP A 1 192 ? -20.467 -6.066 2.786 1.00 95.81 192 ASP A N 1
ATOM 1488 C CA . ASP A 1 192 ? -20.830 -5.284 1.605 1.00 95.81 192 ASP A CA 1
ATOM 1489 C C . ASP A 1 192 ? -19.618 -4.752 0.830 1.00 95.81 192 ASP A C 1
ATOM 1491 O O . ASP A 1 192 ? -19.781 -4.223 -0.273 1.00 95.81 192 ASP A O 1
ATOM 1495 N N . CYS A 1 193 ? -18.409 -4.878 1.387 1.00 98.00 193 CYS A N 1
ATOM 1496 C CA . CYS A 1 193 ? -17.173 -4.459 0.744 1.00 98.00 193 CYS A CA 1
ATOM 1497 C C . CYS A 1 193 ? -16.988 -5.167 -0.603 1.00 98.00 193 CYS A C 1
ATOM 1499 O O . CYS A 1 193 ? -17.021 -6.393 -0.687 1.00 98.00 193 CYS A O 1
ATOM 1501 N N . THR A 1 194 ? -16.737 -4.394 -1.657 1.00 97.50 194 THR A N 1
ATOM 1502 C CA . THR A 1 194 ? -16.515 -4.923 -3.010 1.00 97.50 194 THR A CA 1
ATOM 1503 C C . THR A 1 194 ? -15.041 -5.016 -3.392 1.00 97.50 194 THR A C 1
ATOM 1505 O O . THR A 1 194 ? -14.745 -5.296 -4.546 1.00 97.50 194 THR A O 1
ATOM 1508 N N . GLY A 1 195 ? -14.121 -4.672 -2.487 1.00 97.56 195 GLY A N 1
ATOM 1509 C CA . GLY A 1 195 ? -12.693 -4.687 -2.798 1.00 97.56 195 GLY A CA 1
ATOM 1510 C C . GLY A 1 195 ? -12.219 -3.599 -3.764 1.00 97.56 195 GLY A C 1
ATOM 1511 O O . GLY A 1 195 ? -11.209 -3.792 -4.424 1.00 97.56 195 GLY A O 1
ATOM 1512 N N . CYS A 1 196 ? -12.905 -2.451 -3.869 1.00 97.75 196 CYS A N 1
ATOM 1513 C CA . CYS A 1 196 ? -12.518 -1.381 -4.809 1.00 97.75 196 CYS A CA 1
ATOM 1514 C C . CYS A 1 196 ? -11.200 -0.656 -4.468 1.00 97.75 196 CYS A C 1
ATOM 1516 O O . CYS A 1 196 ? -10.760 0.198 -5.233 1.00 97.75 196 CYS A O 1
ATOM 1518 N N . THR A 1 197 ? -10.604 -0.941 -3.307 1.00 98.31 197 THR A N 1
ATOM 1519 C CA . THR A 1 197 ? -9.300 -0.419 -2.850 1.00 98.31 197 THR A CA 1
ATOM 1520 C C . THR A 1 197 ? -9.242 1.093 -2.561 1.00 98.31 197 THR A C 1
ATOM 1522 O O . THR A 1 197 ? -8.269 1.559 -1.978 1.00 98.31 197 THR A O 1
ATOM 1525 N N . LEU A 1 198 ? -10.304 1.868 -2.821 1.00 98.44 198 LEU A N 1
ATOM 1526 C CA . LEU A 1 198 ? -10.316 3.322 -2.572 1.00 98.44 198 LEU A CA 1
ATOM 1527 C C . LEU A 1 198 ? -9.995 3.709 -1.122 1.00 98.44 198 LEU A C 1
ATOM 1529 O O . LEU A 1 198 ? -9.290 4.685 -0.887 1.00 98.44 198 LEU A O 1
ATOM 1533 N N . CYS A 1 199 ? -10.495 2.950 -0.142 1.00 98.50 199 CYS A N 1
ATOM 1534 C CA . CYS A 1 199 ? -10.231 3.220 1.273 1.00 98.50 199 CYS A CA 1
ATOM 1535 C C . CYS A 1 199 ? -8.747 3.068 1.640 1.00 98.50 199 CYS A C 1
ATOM 1537 O O . CYS A 1 199 ? -8.238 3.881 2.410 1.00 98.50 199 CYS A O 1
ATOM 1539 N N . LEU A 1 200 ? -8.060 2.077 1.061 1.00 98.50 200 LEU A N 1
ATOM 1540 C CA . LEU A 1 200 ? -6.621 1.873 1.216 1.00 98.50 200 LEU A CA 1
ATOM 1541 C C . LEU A 1 200 ? -5.857 3.052 0.606 1.00 98.50 200 LEU A C 1
ATOM 1543 O O . LEU A 1 200 ? -5.000 3.625 1.268 1.00 98.50 200 LEU A O 1
ATOM 1547 N N . SER A 1 201 ? -6.229 3.481 -0.604 1.00 98.31 201 SER A N 1
ATOM 1548 C CA . SER A 1 201 ? -5.547 4.564 -1.328 1.00 98.31 201 SER A CA 1
ATOM 1549 C C . SER A 1 201 ? -5.595 5.931 -0.634 1.00 98.31 201 SER A C 1
ATOM 1551 O O . SE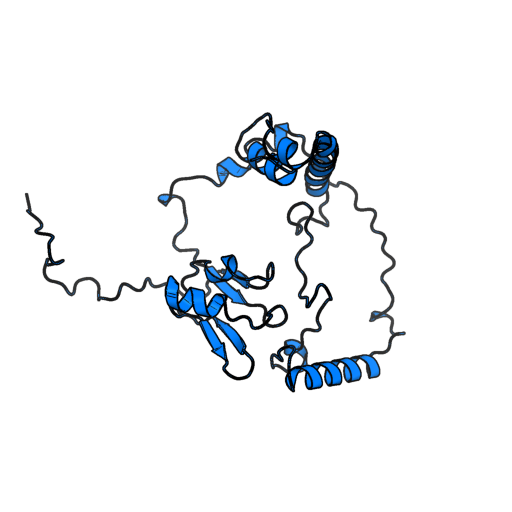R A 1 201 ? -4.740 6.772 -0.895 1.00 98.31 201 SER A O 1
ATOM 1553 N N . VAL A 1 202 ? -6.587 6.179 0.228 1.00 98.44 202 VAL A N 1
ATOM 1554 C CA . VAL A 1 202 ? -6.732 7.449 0.970 1.00 98.44 202 VAL A CA 1
ATOM 1555 C C . VAL A 1 202 ? -6.277 7.361 2.426 1.00 98.44 202 VAL A C 1
ATOM 1557 O O . VAL A 1 202 ? -6.338 8.365 3.147 1.00 98.44 202 VAL A O 1
ATOM 1560 N N . CYS A 1 203 ? -5.899 6.170 2.898 1.00 98.50 203 CYS A N 1
ATOM 1561 C CA . CYS A 1 203 ? -5.466 5.987 4.273 1.00 98.50 203 CYS A CA 1
ATOM 1562 C C . CYS A 1 203 ? -4.132 6.721 4.490 1.00 98.50 203 CYS A C 1
ATOM 1564 O O . CYS A 1 203 ? -3.185 6.492 3.742 1.00 98.50 203 CYS A O 1
ATOM 1566 N N . PRO A 1 204 ? -4.020 7.601 5.502 1.00 98.25 204 PRO A N 1
ATOM 1567 C CA . PRO A 1 204 ? -2.784 8.342 5.748 1.00 98.25 204 PRO A CA 1
ATOM 1568 C C . PRO A 1 204 ? -1.682 7.493 6.399 1.00 98.25 204 PRO A C 1
ATOM 1570 O O . PRO A 1 204 ? -0.552 7.960 6.508 1.00 98.25 204 PRO A O 1
ATOM 1573 N N . ILE A 1 205 ? -2.006 6.285 6.870 1.00 98.06 205 ILE A N 1
ATOM 1574 C CA . ILE A 1 205 ? -1.067 5.374 7.526 1.00 98.06 205 ILE A CA 1
ATOM 1575 C C . ILE A 1 205 ? -0.779 4.216 6.574 1.00 98.06 205 ILE A C 1
ATOM 1577 O O . ILE A 1 205 ? -1.692 3.463 6.224 1.00 98.06 205 ILE A O 1
ATOM 1581 N N . ILE A 1 206 ? 0.487 4.087 6.173 1.00 97.81 206 ILE A N 1
ATOM 1582 C CA . ILE A 1 206 ? 0.977 3.009 5.306 1.00 97.81 206 ILE A CA 1
ATOM 1583 C C . ILE A 1 206 ? 0.627 1.660 5.943 1.00 97.81 206 ILE A C 1
ATOM 1585 O O . ILE A 1 206 ? 0.805 1.481 7.147 1.00 97.81 206 ILE A O 1
ATOM 1589 N N . ASP A 1 207 ? 0.080 0.750 5.139 1.00 96.88 207 ASP A N 1
ATOM 1590 C CA . ASP A 1 207 ? -0.315 -0.616 5.512 1.00 96.88 207 ASP A CA 1
ATOM 1591 C C . ASP A 1 207 ? -1.323 -0.755 6.668 1.00 96.88 207 ASP A C 1
ATOM 1593 O O . ASP A 1 207 ? -1.638 -1.869 7.079 1.00 96.88 207 ASP A O 1
ATOM 1597 N N . CYS A 1 208 ? -1.929 0.337 7.152 1.00 97.44 208 CYS A N 1
ATOM 1598 C CA . CYS A 1 208 ? -3.037 0.248 8.114 1.00 97.44 208 CYS A CA 1
ATOM 1599 C C . CYS A 1 208 ? -4.271 -0.444 7.508 1.00 97.44 208 CYS A C 1
ATOM 1601 O O . CYS A 1 208 ? -5.064 -1.041 8.233 1.00 97.44 208 CYS A O 1
ATOM 1603 N N . ILE A 1 209 ? -4.443 -0.381 6.183 1.00 98.19 209 ILE A N 1
ATOM 1604 C CA . ILE A 1 209 ? -5.474 -1.129 5.458 1.00 98.19 209 ILE A CA 1
ATOM 1605 C C . ILE A 1 209 ? -4.781 -2.068 4.477 1.00 98.19 209 ILE A C 1
ATOM 1607 O O . ILE A 1 209 ? -3.978 -1.619 3.664 1.00 98.19 209 ILE A O 1
ATOM 1611 N N . SER A 1 210 ? -5.134 -3.350 4.517 1.00 97.75 210 SER A N 1
ATOM 1612 C CA . SER A 1 210 ? -4.657 -4.375 3.585 1.00 97.75 210 SER A CA 1
ATOM 1613 C C . SER A 1 210 ? -5.818 -4.967 2.786 1.00 97.75 210 SER A C 1
ATOM 1615 O O . SER A 1 210 ? -6.967 -4.950 3.231 1.00 97.75 210 SER A O 1
ATOM 1617 N N . MET A 1 211 ? -5.536 -5.479 1.586 1.00 98.19 211 MET A N 1
ATOM 1618 C CA . MET A 1 211 ? -6.521 -6.196 0.774 1.00 98.19 211 MET A CA 1
ATOM 1619 C C . MET A 1 211 ? -6.311 -7.694 0.963 1.00 98.19 211 MET A C 1
ATOM 1621 O O . MET A 1 211 ? -5.268 -8.226 0.588 1.00 98.19 211 MET A O 1
ATOM 1625 N N . VAL A 1 212 ? -7.296 -8.373 1.544 1.00 97.88 212 VAL A N 1
ATOM 1626 C CA . VAL A 1 212 ? -7.240 -9.816 1.806 1.00 97.88 212 VAL A CA 1
ATOM 1627 C C . VAL A 1 212 ? -8.208 -10.569 0.891 1.00 97.88 212 VAL A C 1
ATOM 1629 O O . VAL A 1 212 ? -9.244 -10.007 0.525 1.00 97.88 212 VAL A O 1
ATOM 1632 N N . PRO A 1 213 ? -7.915 -11.826 0.509 1.00 97.75 213 PRO A N 1
ATOM 1633 C CA . PRO A 1 213 ? -8.834 -12.634 -0.288 1.00 97.75 213 PRO A CA 1
ATOM 1634 C C . PRO A 1 213 ? -10.212 -12.734 0.369 1.00 97.75 213 PRO A C 1
ATOM 1636 O O . PRO A 1 213 ? -10.329 -12.982 1.571 1.00 97.75 213 PRO A O 1
ATOM 1639 N N . ARG A 1 214 ? -11.269 -12.542 -0.422 1.00 96.38 214 ARG A N 1
ATOM 1640 C CA . ARG A 1 214 ? -12.643 -12.643 0.065 1.00 96.38 214 ARG A CA 1
ATOM 1641 C C . ARG A 1 214 ? -12.975 -14.108 0.359 1.00 96.38 214 ARG A C 1
ATOM 1643 O O . ARG A 1 214 ? -12.848 -14.965 -0.507 1.00 96.38 214 ARG A O 1
ATOM 1650 N N . THR A 1 215 ? -13.450 -14.390 1.569 1.00 95.25 215 THR A N 1
ATOM 1651 C CA . THR A 1 215 ? -13.852 -15.748 1.979 1.00 95.25 215 THR A CA 1
ATOM 1652 C C . THR A 1 215 ? -15.287 -16.105 1.592 1.00 95.25 215 THR A C 1
ATOM 1654 O O . THR A 1 215 ? -15.635 -17.282 1.527 1.00 95.25 215 THR A O 1
ATOM 1657 N N . THR A 1 216 ? -16.133 -15.106 1.328 1.00 92.44 216 THR A N 1
ATOM 1658 C CA . THR A 1 216 ? -17.536 -15.289 0.939 1.00 92.44 216 THR A CA 1
ATOM 1659 C C . THR A 1 216 ? -17.731 -15.112 -0.570 1.00 92.44 216 THR A C 1
ATOM 1661 O O . THR A 1 216 ? -17.022 -14.312 -1.188 1.00 92.44 216 THR A O 1
ATOM 1664 N N . PRO A 1 217 ? -18.714 -15.793 -1.189 1.00 91.62 217 PRO A N 1
ATOM 1665 C CA . PRO A 1 217 ? -19.020 -15.593 -2.602 1.00 91.62 217 PRO A CA 1
ATOM 1666 C C . PRO A 1 217 ? -19.303 -14.119 -2.917 1.00 91.62 217 PRO A C 1
ATOM 1668 O O . PRO A 1 217 ? -20.043 -13.446 -2.194 1.00 91.62 217 PRO A O 1
ATOM 1671 N N . TYR A 1 218 ? -18.718 -13.611 -4.001 1.00 94.75 218 TYR A N 1
ATOM 1672 C CA . TYR A 1 218 ? -18.975 -12.252 -4.462 1.00 94.75 218 TYR A CA 1
ATOM 1673 C C . TYR A 1 218 ? -20.178 -12.223 -5.406 1.00 94.75 218 TYR A C 1
ATOM 1675 O O . TYR A 1 218 ? -20.188 -12.886 -6.442 1.00 94.75 218 TYR A O 1
ATOM 1683 N N . ILE A 1 219 ? -21.188 -11.426 -5.058 1.00 93.25 219 ILE A N 1
ATOM 1684 C CA . ILE A 1 219 ? -22.384 -11.220 -5.879 1.00 93.25 219 ILE A CA 1
ATOM 1685 C C . ILE A 1 219 ? -22.452 -9.733 -6.247 1.00 93.25 219 ILE A C 1
ATOM 1687 O O . ILE A 1 219 ? -22.680 -8.898 -5.367 1.00 93.25 219 ILE A O 1
ATOM 1691 N N . PRO A 1 220 ? -22.268 -9.369 -7.530 1.00 94.44 220 PRO A N 1
ATOM 1692 C CA . PRO A 1 220 ? -22.348 -7.979 -7.962 1.00 94.44 220 PRO A CA 1
ATOM 1693 C C . PRO A 1 220 ? -23.729 -7.373 -7.684 1.00 94.44 220 PRO A C 1
ATOM 1695 O O . PRO A 1 220 ? -24.755 -7.900 -8.123 1.00 94.44 220 PRO A O 1
ATOM 1698 N N . LYS A 1 221 ? -23.763 -6.221 -7.008 1.00 92.44 221 LYS A N 1
ATOM 1699 C CA . LYS A 1 221 ? -25.000 -5.472 -6.745 1.00 92.44 221 LYS A CA 1
ATOM 1700 C C . LYS A 1 221 ? -25.493 -4.820 -8.040 1.00 92.44 221 LYS A C 1
ATOM 1702 O O . LYS A 1 221 ? -24.949 -3.815 -8.481 1.00 92.44 221 LYS A O 1
ATOM 1707 N N . ARG A 1 222 ? -26.522 -5.404 -8.665 1.00 93.56 222 ARG A N 1
ATOM 1708 C CA . ARG A 1 222 ? -27.113 -4.903 -9.925 1.00 93.56 222 ARG A CA 1
ATOM 1709 C C . ARG A 1 222 ? -28.181 -3.819 -9.730 1.00 93.56 222 ARG A C 1
ATOM 1711 O O . ARG A 1 222 ? -28.608 -3.217 -10.708 1.00 93.56 222 ARG A O 1
ATOM 1718 N N . GLY A 1 223 ? -28.630 -3.584 -8.495 1.00 92.00 223 GLY A N 1
ATOM 1719 C CA . GLY A 1 223 ? -29.708 -2.642 -8.160 1.00 92.00 223 GLY A CA 1
ATOM 1720 C C . GLY A 1 223 ? -31.108 -3.165 -8.503 1.00 92.00 223 GLY A C 1
ATOM 1721 O O . GLY A 1 223 ? -31.984 -3.154 -7.645 1.00 92.00 223 GLY A O 1
ATOM 1722 N N . ILE A 1 224 ? -31.296 -3.692 -9.715 1.00 91.56 224 ILE A N 1
ATOM 1723 C CA . ILE A 1 224 ? -32.532 -4.333 -10.188 1.00 91.56 224 ILE A CA 1
ATOM 1724 C C . ILE A 1 224 ? -32.324 -5.834 -10.454 1.00 91.56 224 ILE A C 1
ATOM 1726 O O . ILE A 1 224 ? -31.206 -6.240 -10.793 1.00 91.56 224 ILE A O 1
ATOM 1730 N N . PRO A 1 225 ? -33.368 -6.678 -10.328 1.00 88.94 225 PRO A N 1
ATOM 1731 C CA . PRO A 1 225 ? -33.267 -8.086 -10.694 1.00 88.94 225 PRO A CA 1
ATOM 1732 C C . PRO A 1 225 ? -32.985 -8.262 -12.193 1.00 88.94 225 PRO A C 1
ATOM 1734 O O . PRO A 1 225 ? -33.511 -7.540 -13.042 1.00 88.94 225 PRO A O 1
ATOM 1737 N N . LEU A 1 226 ? -32.155 -9.250 -12.528 1.00 84.88 226 LEU A N 1
ATOM 1738 C CA . LEU A 1 226 ? -31.891 -9.614 -13.918 1.00 84.88 226 LEU A CA 1
ATOM 1739 C C . LEU A 1 226 ? -33.145 -10.279 -14.509 1.00 84.88 226 LEU A C 1
ATOM 1741 O O . LEU A 1 226 ? -33.650 -11.247 -13.949 1.00 84.88 226 LEU A O 1
ATOM 1745 N N . GLY A 1 227 ? -33.645 -9.761 -15.634 1.00 76.25 227 GLY A N 1
ATOM 1746 C CA . GLY A 1 227 ? -34.779 -10.345 -16.366 1.00 76.25 227 GLY A CA 1
ATOM 1747 C C . GLY A 1 227 ? -36.173 -9.816 -16.004 1.00 76.25 227 GLY A C 1
ATOM 1748 O O . GLY A 1 227 ? -37.142 -10.234 -16.627 1.00 76.25 227 GLY A O 1
ATOM 1749 N N . THR A 1 228 ? -36.312 -8.874 -15.063 1.00 59.75 228 THR A N 1
ATOM 1750 C CA . THR A 1 228 ? -37.622 -8.289 -14.690 1.00 59.75 228 THR A CA 1
ATOM 1751 C C . THR A 1 228 ? -37.993 -7.018 -15.465 1.00 59.75 228 THR A C 1
ATOM 1753 O O . THR A 1 228 ? -38.869 -6.270 -15.041 1.00 59.75 228 THR A O 1
ATOM 1756 N N . GLY A 1 229 ? -37.349 -6.759 -16.604 1.00 51.62 229 GLY A N 1
ATOM 1757 C CA . GLY A 1 229 ? -37.700 -5.663 -17.504 1.00 51.62 229 GLY A CA 1
ATOM 1758 C C . GLY A 1 229 ? -38.053 -6.187 -18.889 1.00 51.62 229 GLY A C 1
ATOM 1759 O O . GLY A 1 229 ? -37.184 -6.707 -19.585 1.00 51.62 229 GLY A O 1
ATOM 1760 N N . ASN A 1 230 ? -39.304 -5.989 -19.315 1.00 51.91 230 ASN A N 1
ATOM 1761 C CA . ASN A 1 230 ? -39.596 -5.782 -20.735 1.00 51.91 230 ASN A CA 1
ATOM 1762 C C . ASN A 1 230 ? -38.570 -4.779 -21.286 1.00 51.91 230 ASN A C 1
ATOM 1764 O O . ASN A 1 230 ? -38.339 -3.768 -20.631 1.00 51.91 230 ASN A O 1
ATOM 1768 N N . ASN A 1 231 ? -37.983 -5.080 -22.448 1.00 50.00 231 ASN A N 1
ATOM 1769 C CA . ASN A 1 231 ? -37.046 -4.296 -23.274 1.00 50.00 231 ASN A CA 1
ATOM 1770 C C . ASN A 1 231 ? -37.199 -2.755 -23.262 1.00 50.00 231 ASN A C 1
ATOM 1772 O O . ASN A 1 231 ? -37.488 -2.156 -24.292 1.00 50.00 231 ASN A O 1
ATOM 1776 N N . LEU A 1 232 ? -36.990 -2.085 -22.135 1.00 49.25 232 LEU A N 1
ATOM 1777 C CA . LEU A 1 232 ? -37.087 -0.636 -22.009 1.00 49.25 232 LEU A CA 1
ATOM 1778 C C . LEU 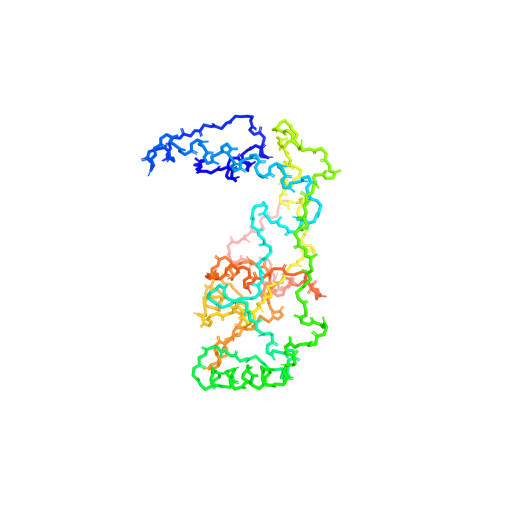A 1 232 ? -36.088 -0.167 -20.948 1.00 49.25 232 LEU A C 1
ATOM 1780 O O . LEU A 1 232 ? -36.449 0.280 -19.862 1.00 49.25 232 LEU A O 1
ATOM 1784 N N . LEU A 1 233 ? -34.799 -0.224 -21.292 1.00 52.09 233 LEU A N 1
ATOM 1785 C CA . LEU A 1 233 ? -33.929 0.871 -20.871 1.00 52.09 233 LEU A CA 1
ATOM 1786 C C . LEU A 1 233 ? -34.526 2.141 -21.505 1.00 52.09 233 LEU A C 1
ATOM 1788 O O . LEU A 1 233 ? -34.752 2.136 -22.720 1.00 52.09 233 LEU A O 1
ATOM 1792 N N . PRO A 1 234 ? -34.835 3.203 -20.742 1.00 46.72 234 PRO A N 1
ATOM 1793 C CA . PRO A 1 234 ? -35.356 4.429 -21.332 1.00 46.72 234 PRO A CA 1
ATOM 1794 C C . PRO A 1 234 ? -34.328 4.971 -22.338 1.00 46.72 234 PRO A C 1
ATOM 1796 O O . PRO A 1 234 ? -33.241 5.391 -21.953 1.00 46.72 234 PRO A O 1
ATOM 1799 N N . GLY A 1 235 ? -34.663 4.901 -23.631 1.00 53.19 235 GLY A N 1
ATOM 1800 C CA . GLY A 1 235 ? -33.828 5.383 -24.737 1.00 53.19 235 GLY A CA 1
ATOM 1801 C C . GLY A 1 235 ? -33.092 4.324 -25.569 1.00 53.19 235 GLY A C 1
ATOM 1802 O O . GLY A 1 235 ? -32.385 4.711 -26.493 1.00 53.19 235 GLY A O 1
ATOM 1803 N N . VAL A 1 236 ? -33.252 3.019 -25.307 1.00 51.47 236 VAL A N 1
ATOM 1804 C CA . VAL A 1 236 ? -32.660 1.963 -26.156 1.00 51.47 236 VAL A CA 1
ATOM 1805 C C . VAL A 1 236 ? -33.766 1.153 -26.826 1.00 51.47 236 VAL A C 1
ATOM 1807 O O . VAL A 1 236 ? -34.235 0.148 -26.296 1.00 51.47 236 VAL A O 1
ATOM 1810 N N . SER A 1 237 ? -34.194 1.596 -28.009 1.00 40.84 237 SER A N 1
ATOM 1811 C CA . SER A 1 237 ? -34.953 0.754 -28.932 1.00 40.84 237 SER A CA 1
ATOM 1812 C C . SER A 1 237 ? -33.994 -0.262 -29.550 1.00 40.84 237 SER A C 1
ATOM 1814 O O . SER A 1 237 ? -33.128 0.104 -30.343 1.00 40.84 237 SER A O 1
ATOM 1816 N N . MET A 1 238 ? -34.126 -1.537 -29.184 1.00 46.69 238 MET A N 1
ATOM 1817 C CA . MET A 1 238 ? -33.519 -2.610 -29.968 1.00 46.69 238 MET A CA 1
ATOM 1818 C C . MET A 1 238 ? -34.310 -2.747 -31.272 1.00 46.69 238 MET A C 1
ATOM 1820 O O . MET A 1 238 ? -35.393 -3.328 -31.279 1.00 46.69 238 MET A O 1
ATOM 1824 N N . GLU A 1 239 ? -33.788 -2.189 -32.364 1.00 41.44 239 GLU A N 1
ATOM 1825 C CA . GLU A 1 239 ? -34.192 -2.604 -33.707 1.00 41.44 239 GLU A CA 1
ATOM 1826 C C . GLU A 1 239 ? -33.629 -4.008 -33.942 1.00 41.44 239 GLU A C 1
ATOM 1828 O O . GLU A 1 239 ? -32.423 -4.209 -34.070 1.00 41.44 239 GLU A O 1
ATOM 1833 N N . THR A 1 240 ? -34.512 -5.001 -33.920 1.00 43.19 240 THR A N 1
ATOM 1834 C CA . THR A 1 240 ? -34.204 -6.364 -34.349 1.00 43.19 240 THR A CA 1
ATOM 1835 C C . THR A 1 240 ? -34.182 -6.406 -35.875 1.00 43.19 240 THR A C 1
ATOM 1837 O O . THR A 1 240 ? -35.234 -6.234 -36.493 1.00 43.19 240 THR A O 1
ATOM 1840 N N . ASN A 1 241 ? -33.007 -6.658 -36.453 1.00 35.84 241 ASN A N 1
ATOM 1841 C CA . ASN A 1 241 ? -32.843 -7.204 -37.802 1.00 35.84 241 ASN A CA 1
ATOM 1842 C C . ASN A 1 241 ? -32.382 -8.656 -37.692 1.00 35.84 241 ASN A C 1
ATOM 1844 O O . ASN A 1 241 ? -31.483 -8.908 -36.857 1.00 35.84 241 ASN A O 1
#

Radius of gyration: 24.87 Å; Cα contacts (8 Å, |Δi|>4): 278; chains: 1; bounding box: 65×38×74 Å

Organism: Magallana gigas (NCBI:txid29159)

Nearest PDB structures (foldseek):
  1gt8-assembly2_D  TM=9.354E-01  e=6.010E-29  Sus scrofa
  7ljs-assembly2_D  TM=9.498E-01  e=1.839E-28  Sus scrofa
  8f6n-assembly2_C  TM=9.491E-01  e=7.212E-28  Sus scrofa
  8f6n-assembly1_A  TM=9.584E-01  e=8.133E-27  Sus scrofa
  8f6n-assembly2_D  TM=9.612E-01  e=2.817E-26  Sus scrofa

Foldseek 3Di:
DDQALVSVLVVQLQFDLDDDDDVNCVVPHPCSVVRNVVLVQQQLQLVQFPVQPCADRPHHPDAQDDPPHHDDPVCVVPVDQQACDDVSVVVRVVVVVVCVVVDDCPDPVNPPDPDPDPGDGPDPRDDSVRSGNNCVVVDDDPVVDDPFFWWFKDAQSSNDPLPCQLQVCCVPPHQNQWDQDPPRSGIDGHPSGRRPCRSVVRGPGPPRMDIGGDPDGDDDCPVDDPPPDDPDPPPDDPPDD

InterPro domains:
  IPR013785 Aldolase-type TIM barrel [G3DSA:3.20.20.70] (1-50)
  IPR017896 4Fe-4S fer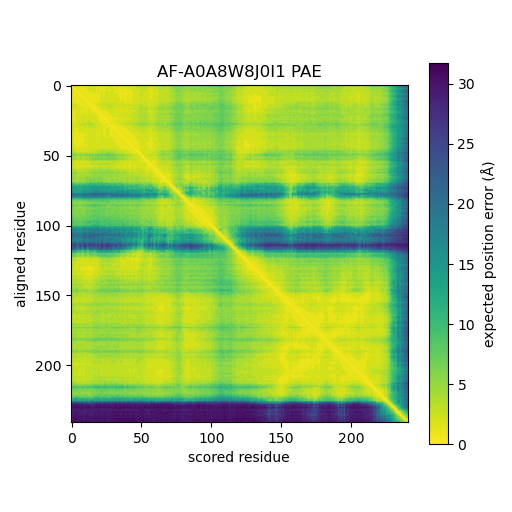redoxin-type, iron-sulphur binding domain [PS51379] (151-183)
  IPR017896 4Fe-4S ferredoxin-type, iron-sulphur binding domain [PS51379] (185-214)
  IPR017900 4Fe-4S ferredoxin, iron-sulphur binding, conserved site [PS00198] (193-204)

Secondary structure (DSSP, 8-state):
---SHHHHHHHHHTT-SS---SHHHHHS-TTHHHHHHHHHHHHHHHTT-STTTTSBTTBPP--SEETTEEPP-SHHHHSS---SSHHHHHHHHHHHHHHHHH--TTSGGGSPP--------SSPPPPHHHHTTTTGGG---GGGS-TTS-EEEEE-TTT-----HHHHHHHHHS-S-EEE-TTT--EEE-TT-----HHHHT-SSTTSEEEEE--SPP----SS-TT-S-S--TT------

Solvent-accessible surface area (backbone atoms only — not comparable to full-atom values): 15133 Å² total; per-residue (Å²): 135,43,72,46,25,68,54,44,48,52,44,24,17,68,52,41,89,77,86,80,74,55,70,45,41,72,77,65,45,80,71,56,54,58,53,31,54,51,45,40,52,48,49,33,45,44,75,11,26,71,95,50,67,77,32,63,72,90,42,69,69,84,68,63,29,56,95,89,38,80,57,80,70,51,43,84,75,71,73,48,85,71,45,90,51,76,74,38,31,55,52,53,49,54,52,50,55,49,49,60,70,70,51,62,76,83,39,78,90,58,53,78,78,93,70,84,78,79,85,58,68,80,45,81,63,62,50,74,82,73,42,43,35,67,50,49,87,80,62,77,60,78,85,76,55,67,85,83,76,46,35,26,69,44,70,43,74,79,37,54,81,55,77,52,52,36,42,52,44,23,52,80,74,58,71,59,25,44,48,67,42,93,85,66,37,51,72,44,69,44,92,67,44,78,42,82,55,60,40,50,77,58,44,92,48,86,78,25,44,43,79,41,78,50,89,64,90,86,75,85,86,70,92,60,73,88,85,79,63,76,90,60,61,93,88,52,82,82,81,86,128